Protein AF-A0A141RQS7-F1 (afdb_monomer_lite)

Structure (mmCIF, N/CA/C/O backbone):
data_AF-A0A141RQS7-F1
#
_entry.id   AF-A0A141RQS7-F1
#
loop_
_atom_site.group_PDB
_atom_site.id
_atom_site.type_symbol
_atom_site.label_atom_id
_atom_site.label_alt_id
_atom_site.label_comp_id
_atom_site.label_asym_id
_atom_site.label_entity_id
_atom_site.label_seq_id
_atom_site.pdbx_PDB_ins_code
_atom_site.Cartn_x
_atom_site.Cartn_y
_atom_site.Cartn_z
_atom_site.occupancy
_atom_site.B_iso_or_equiv
_atom_site.auth_seq_id
_atom_site.auth_comp_id
_atom_site.auth_asym_id
_atom_site.auth_atom_id
_atom_site.pdbx_PDB_model_num
ATOM 1 N N . GLN A 1 1 ? 32.631 43.880 -20.522 1.00 71.06 1 GLN A N 1
ATOM 2 C CA . GLN A 1 1 ? 32.803 42.425 -20.762 1.00 71.06 1 GLN A CA 1
ATOM 3 C C . GLN A 1 1 ? 34.006 42.100 -21.665 1.00 71.06 1 GLN A C 1
ATOM 5 O O . GLN A 1 1 ? 34.806 41.256 -21.282 1.00 71.06 1 GLN A O 1
ATOM 10 N N . ILE A 1 2 ? 34.209 42.804 -22.793 1.00 80.75 2 ILE A N 1
ATOM 11 C CA . ILE A 1 2 ? 35.353 42.595 -23.718 1.00 80.75 2 ILE A CA 1
ATOM 12 C C . ILE A 1 2 ? 36.728 42.846 -23.062 1.00 80.75 2 ILE A C 1
ATOM 14 O O . ILE A 1 2 ? 37.591 41.977 -23.129 1.00 80.75 2 ILE A O 1
ATOM 18 N N . LYS A 1 3 ? 36.921 43.958 -22.332 1.00 78.31 3 LYS A N 1
ATOM 19 C CA . LYS A 1 3 ? 38.196 44.250 -21.630 1.00 78.31 3 LYS A CA 1
ATOM 20 C C . LYS A 1 3 ? 38.632 43.150 -20.651 1.00 78.31 3 LYS A C 1
ATOM 22 O O . LYS A 1 3 ? 39.807 42.816 -20.596 1.00 78.31 3 LYS A O 1
ATOM 27 N N . ARG A 1 4 ? 37.687 42.552 -19.915 1.00 76.38 4 ARG A N 1
ATOM 28 C CA . ARG A 1 4 ? 37.959 41.469 -18.950 1.00 76.38 4 ARG A CA 1
ATOM 29 C C . ARG A 1 4 ? 38.413 40.183 -19.647 1.00 76.38 4 ARG A C 1
ATOM 31 O O . ARG A 1 4 ? 39.273 39.486 -19.131 1.00 76.38 4 ARG A O 1
ATOM 38 N N . ARG A 1 5 ? 37.877 39.896 -20.836 1.00 80.62 5 ARG A N 1
ATOM 39 C CA . ARG A 1 5 ? 38.328 38.769 -21.665 1.00 80.62 5 ARG A CA 1
ATOM 40 C C . ARG A 1 5 ? 39.730 38.999 -22.226 1.00 80.62 5 ARG A C 1
ATOM 42 O O . ARG A 1 5 ? 40.545 38.094 -22.153 1.00 80.62 5 ARG A O 1
ATOM 49 N N . ILE A 1 6 ? 40.019 40.205 -22.716 1.00 83.19 6 ILE A N 1
ATOM 50 C CA . ILE A 1 6 ? 41.351 40.558 -23.235 1.00 83.19 6 ILE A CA 1
ATOM 51 C C . ILE A 1 6 ? 42.402 40.484 -22.121 1.00 83.19 6 ILE A C 1
ATOM 53 O O . ILE A 1 6 ? 43.447 39.877 -22.321 1.00 83.19 6 ILE A O 1
ATOM 57 N N . LEU A 1 7 ? 42.099 41.024 -20.935 1.00 76.50 7 LEU A N 1
ATOM 58 C CA . LEU A 1 7 ? 42.988 40.937 -19.772 1.00 76.50 7 LEU A CA 1
ATOM 59 C C . LEU A 1 7 ? 43.231 39.486 -19.344 1.00 76.50 7 LEU A C 1
ATOM 61 O O . LEU A 1 7 ? 44.378 39.127 -19.125 1.00 76.50 7 LEU A O 1
ATOM 65 N N . ASN A 1 8 ? 42.192 38.646 -19.305 1.00 76.50 8 ASN A N 1
ATOM 66 C CA . ASN A 1 8 ? 42.335 37.229 -18.957 1.00 76.50 8 ASN A CA 1
ATOM 67 C C . ASN A 1 8 ? 43.155 36.421 -19.979 1.00 76.50 8 ASN A C 1
ATOM 69 O O . ASN A 1 8 ? 43.749 35.419 -19.601 1.00 76.50 8 ASN A O 1
ATOM 73 N N . ILE A 1 9 ? 43.163 36.815 -21.257 1.00 75.44 9 ILE A N 1
ATOM 74 C CA . ILE A 1 9 ? 43.989 36.176 -22.296 1.00 75.44 9 ILE A CA 1
ATOM 75 C C . ILE A 1 9 ? 45.436 36.667 -22.190 1.00 75.44 9 ILE A C 1
ATOM 77 O O . ILE A 1 9 ? 46.360 35.866 -22.269 1.00 75.44 9 ILE A O 1
ATOM 81 N N . ALA A 1 10 ? 45.634 37.970 -21.975 1.00 75.06 10 ALA A N 1
ATOM 82 C CA . ALA A 1 10 ? 46.961 38.566 -21.849 1.00 75.06 10 ALA A CA 1
ATOM 83 C C . ALA A 1 10 ? 47.698 38.128 -20.571 1.00 75.06 10 ALA A C 1
ATOM 85 O O . ALA A 1 10 ? 48.922 38.059 -20.576 1.00 75.06 10 ALA A O 1
ATOM 86 N N . SER A 1 11 ? 46.971 37.821 -19.490 1.00 75.12 11 SER A N 1
ATOM 87 C CA . SER A 1 11 ? 47.536 37.326 -18.227 1.00 75.12 11 SER A CA 1
ATOM 88 C C . SER A 1 11 ? 47.592 35.798 -18.125 1.00 75.12 11 SER A C 1
ATOM 90 O O . SER A 1 11 ? 47.948 35.269 -17.070 1.00 75.12 11 SER A O 1
ATOM 92 N N . TYR A 1 12 ? 47.216 35.075 -19.184 1.00 77.88 12 TYR A N 1
ATOM 93 C CA . TYR A 1 12 ? 47.242 33.619 -19.173 1.00 77.88 12 TYR A CA 1
ATOM 94 C C . TYR A 1 12 ? 48.671 33.102 -19.347 1.00 77.88 12 TYR A C 1
ATOM 96 O O . TYR A 1 12 ? 49.270 33.217 -20.415 1.00 77.88 12 TYR A O 1
ATOM 104 N N . GLU A 1 13 ? 49.196 32.466 -18.306 1.00 75.25 13 GLU A N 1
ATOM 105 C CA . GLU A 1 13 ? 50.444 31.716 -18.381 1.00 75.25 13 GLU A CA 1
ATOM 106 C C . GLU A 1 13 ? 50.164 30.230 -18.594 1.00 75.25 13 GLU A C 1
ATOM 108 O O . GLU A 1 13 ? 49.320 29.626 -17.922 1.00 75.25 13 GLU A O 1
ATOM 113 N N . ASN A 1 14 ? 50.919 29.615 -19.507 1.00 72.62 14 ASN A N 1
ATOM 114 C CA . ASN A 1 14 ? 50.844 28.177 -19.718 1.00 72.62 14 ASN A CA 1
ATOM 115 C C . ASN A 1 14 ? 51.135 27.442 -18.400 1.00 72.62 14 ASN A C 1
ATOM 117 O O . ASN A 1 14 ? 52.138 27.727 -17.738 1.00 72.62 14 ASN A O 1
ATOM 121 N N . PRO A 1 15 ? 50.302 26.462 -18.012 1.00 72.88 15 PRO A N 1
ATOM 122 C CA . PRO A 1 15 ? 50.502 25.755 -16.762 1.00 72.88 15 PRO A CA 1
ATOM 123 C C . PRO A 1 15 ? 51.846 25.030 -16.792 1.00 72.88 15 PRO A C 1
ATOM 125 O O . PRO A 1 15 ? 52.125 24.245 -17.703 1.00 72.88 15 PRO A O 1
ATOM 128 N N . THR A 1 16 ? 52.656 25.286 -15.766 1.00 80.88 16 THR A N 1
ATOM 129 C CA . THR A 1 16 ? 53.948 24.638 -15.533 1.00 80.88 16 THR A CA 1
ATOM 130 C C . THR A 1 16 ? 53.782 23.118 -15.488 1.00 80.88 16 THR A C 1
ATOM 132 O O . THR A 1 16 ? 52.745 22.618 -15.050 1.00 80.88 16 THR A O 1
ATOM 135 N N . TYR A 1 17 ? 54.823 22.377 -15.870 1.00 82.44 17 TYR A N 1
ATOM 136 C CA . TYR A 1 17 ? 54.845 20.909 -15.866 1.00 82.44 17 TYR A CA 1
ATOM 137 C C . TYR A 1 17 ? 54.262 20.294 -14.576 1.00 82.44 17 TYR A C 1
ATOM 139 O O . TYR A 1 17 ? 53.362 19.459 -14.628 1.00 82.44 17 TYR A O 1
ATOM 147 N N . TRP A 1 18 ? 54.653 20.816 -13.409 1.00 79.19 18 TRP A N 1
ATOM 148 C CA . TRP A 1 18 ? 54.129 20.390 -12.107 1.00 79.19 18 TRP A CA 1
ATOM 149 C C . TRP A 1 18 ? 52.637 20.670 -11.891 1.00 79.19 18 TRP A C 1
ATOM 151 O O . TRP A 1 18 ? 51.957 19.874 -11.247 1.00 79.19 18 TRP A O 1
ATOM 161 N N . LYS A 1 19 ? 52.100 21.773 -12.427 1.00 82.62 19 LYS A N 1
ATOM 162 C CA . LYS A 1 19 ? 50.658 22.071 -12.366 1.00 82.62 19 LYS A CA 1
ATOM 163 C C . LYS A 1 19 ? 49.863 21.108 -13.254 1.00 82.62 19 LYS A C 1
ATOM 165 O O . LYS A 1 19 ? 48.795 20.668 -12.843 1.00 82.62 19 LYS A O 1
ATOM 170 N N . ARG A 1 20 ? 50.405 20.719 -14.417 1.00 80.88 20 ARG A N 1
ATOM 171 C CA . ARG A 1 20 ? 49.806 19.690 -15.290 1.00 80.88 20 ARG A CA 1
ATOM 172 C C . ARG A 1 20 ? 49.803 18.317 -14.620 1.00 80.88 20 ARG A C 1
ATOM 174 O O . ARG A 1 20 ? 48.772 17.659 -14.625 1.00 80.88 20 ARG A O 1
ATOM 181 N N . ILE A 1 21 ? 50.908 17.929 -13.976 1.00 88.00 21 ILE A N 1
ATOM 182 C CA . ILE A 1 21 ? 50.983 16.681 -13.199 1.00 88.00 21 ILE A CA 1
ATOM 183 C C . ILE A 1 21 ? 49.972 16.684 -12.050 1.00 88.00 21 ILE A C 1
ATOM 185 O O . ILE A 1 21 ? 49.225 15.724 -11.908 1.00 88.00 21 ILE A O 1
ATOM 189 N N . LYS A 1 22 ? 49.889 17.762 -11.259 1.00 86.94 22 LYS A N 1
ATOM 190 C CA . LYS A 1 22 ? 48.889 17.874 -10.181 1.00 86.94 22 LYS A CA 1
ATOM 191 C C . LYS A 1 22 ? 47.456 17.773 -10.712 1.00 86.94 22 LYS A C 1
ATOM 193 O O . LYS A 1 22 ? 46.635 17.110 -10.089 1.00 86.94 22 LYS A O 1
ATOM 198 N N . GLY A 1 23 ? 47.173 18.384 -11.865 1.00 86.12 23 GLY A N 1
ATOM 199 C CA . GLY A 1 23 ? 45.882 18.266 -12.545 1.00 86.12 23 GLY A CA 1
ATOM 200 C C . GLY A 1 23 ? 45.575 16.837 -13.002 1.00 86.12 23 GLY A C 1
ATOM 201 O O . GLY A 1 23 ? 44.471 16.355 -12.774 1.00 86.12 23 GLY A O 1
ATOM 202 N N . LEU A 1 24 ? 46.558 16.134 -13.574 1.00 89.12 24 LEU A N 1
ATOM 203 C CA . LEU A 1 24 ? 46.422 14.725 -13.959 1.00 89.12 24 LEU A CA 1
ATOM 204 C C . LEU A 1 24 ? 46.189 13.828 -12.739 1.00 89.12 24 LEU A C 1
ATOM 206 O O . LEU A 1 24 ? 45.287 13.001 -12.766 1.00 89.12 24 LEU A O 1
ATOM 210 N N . ILE A 1 25 ? 46.940 14.021 -11.652 1.00 91.94 25 ILE A N 1
ATOM 211 C CA . ILE A 1 25 ? 46.749 13.273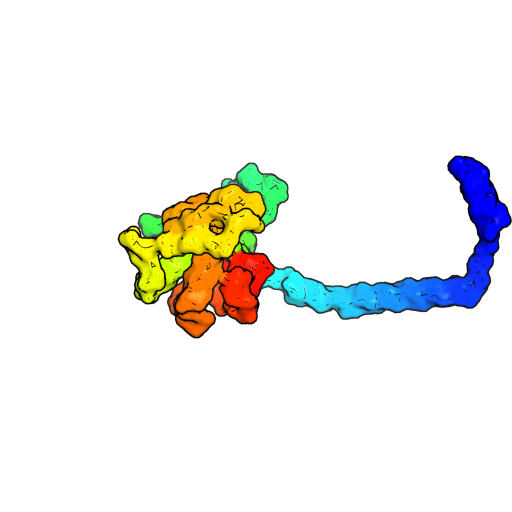 -10.399 1.00 91.94 25 ILE A CA 1
ATOM 212 C C . ILE A 1 25 ? 45.344 13.515 -9.837 1.00 91.94 25 ILE A C 1
ATOM 214 O O . ILE A 1 25 ? 44.669 12.560 -9.467 1.00 91.94 25 ILE A O 1
ATOM 218 N N . ALA A 1 26 ? 44.880 14.768 -9.810 1.00 89.44 26 ALA A N 1
ATOM 219 C CA . ALA A 1 26 ? 43.528 15.095 -9.365 1.00 89.44 26 ALA A CA 1
ATOM 220 C C . ALA A 1 26 ? 42.458 14.419 -10.241 1.00 89.44 26 ALA A C 1
ATOM 222 O O . ALA A 1 26 ? 41.512 13.851 -9.706 1.00 89.44 26 ALA A O 1
ATOM 223 N N . PHE A 1 27 ? 42.645 14.409 -11.564 1.00 90.44 27 PHE A N 1
ATOM 224 C CA . PHE A 1 27 ? 41.743 13.738 -12.501 1.00 90.44 27 PHE A CA 1
ATOM 225 C C . PHE A 1 27 ? 41.706 12.217 -12.293 1.00 90.44 27 PHE A C 1
ATOM 227 O O . PHE A 1 27 ? 40.628 11.625 -12.239 1.00 90.44 27 PHE A O 1
ATOM 234 N N . PHE A 1 28 ? 42.868 11.580 -12.115 1.00 92.31 28 PHE A N 1
ATOM 235 C CA . PHE A 1 28 ? 42.939 10.150 -11.814 1.00 92.31 28 PHE A CA 1
ATOM 236 C C . PHE A 1 28 ? 42.324 9.823 -10.451 1.00 92.31 28 PHE A C 1
ATOM 238 O O . PHE A 1 28 ? 41.610 8.835 -10.351 1.00 92.31 28 PHE A O 1
ATOM 245 N N . MET A 1 29 ? 42.509 10.663 -9.428 1.00 90.62 29 MET A N 1
ATOM 246 C CA . MET A 1 29 ? 41.852 10.490 -8.126 1.00 90.62 29 MET A CA 1
ATOM 247 C C . MET A 1 29 ? 40.326 10.546 -8.243 1.00 90.62 29 MET A C 1
ATOM 249 O O . MET A 1 29 ? 39.642 9.682 -7.701 1.00 90.62 29 MET A O 1
ATOM 253 N N . THR A 1 30 ? 39.781 11.514 -8.985 1.00 85.94 30 THR A N 1
ATOM 254 C CA . THR A 1 30 ? 38.330 11.590 -9.217 1.00 85.94 30 THR A CA 1
ATOM 255 C C . THR A 1 30 ? 37.818 10.421 -10.052 1.00 85.94 30 THR A C 1
ATOM 257 O O . THR A 1 30 ? 36.754 9.888 -9.756 1.00 85.94 30 THR A O 1
ATOM 260 N N . ALA A 1 31 ? 38.576 9.973 -11.056 1.00 87.50 31 ALA A N 1
ATOM 261 C CA . ALA A 1 31 ? 38.208 8.811 -11.859 1.00 87.50 31 ALA A CA 1
ATOM 262 C C . ALA A 1 31 ? 38.217 7.525 -11.018 1.00 87.50 31 ALA A C 1
ATOM 264 O O . ALA A 1 31 ? 37.260 6.763 -11.075 1.00 87.50 31 ALA A O 1
ATOM 265 N N . ILE A 1 32 ? 39.242 7.308 -10.188 1.00 88.25 32 ILE A N 1
ATOM 266 C CA . ILE A 1 32 ? 39.326 6.161 -9.270 1.00 88.25 32 ILE A CA 1
ATOM 267 C C . ILE A 1 32 ? 38.165 6.177 -8.274 1.00 88.25 32 ILE A C 1
ATOM 269 O O . ILE A 1 32 ? 37.592 5.126 -8.012 1.00 88.25 32 ILE A O 1
ATOM 273 N N . LEU A 1 33 ? 37.775 7.348 -7.762 1.00 84.56 33 LEU A N 1
ATOM 274 C CA . LEU A 1 33 ? 36.602 7.479 -6.896 1.00 84.56 33 LEU A CA 1
ATOM 275 C C . LEU A 1 33 ? 35.316 7.047 -7.628 1.00 84.56 33 LEU A C 1
ATOM 277 O O . LEU A 1 33 ? 34.550 6.245 -7.106 1.00 84.56 33 LEU A O 1
ATOM 281 N N . LEU A 1 34 ? 35.103 7.523 -8.859 1.00 78.62 34 LEU A N 1
ATOM 282 C CA . LEU A 1 34 ? 33.914 7.191 -9.654 1.00 78.62 34 LEU A CA 1
ATOM 283 C C . LEU A 1 34 ? 33.878 5.709 -10.068 1.00 78.62 34 LEU A C 1
ATOM 285 O O . LEU A 1 34 ? 32.845 5.057 -9.925 1.00 78.62 34 LEU A O 1
ATOM 289 N N . PHE A 1 35 ? 35.001 5.151 -10.528 1.00 74.88 35 PHE A N 1
ATOM 290 C CA . PHE A 1 35 ? 35.100 3.739 -10.912 1.00 74.88 35 PHE A CA 1
ATOM 291 C C . PHE A 1 35 ? 35.087 2.796 -9.703 1.00 74.88 35 PHE A C 1
ATOM 293 O O . PHE A 1 35 ? 34.520 1.711 -9.791 1.00 74.88 35 PHE A O 1
ATOM 300 N N . GLY A 1 36 ? 35.652 3.210 -8.567 1.00 74.31 36 GLY A N 1
ATOM 301 C CA . GLY A 1 36 ? 35.623 2.456 -7.314 1.00 74.31 36 GLY A CA 1
ATOM 302 C C . GLY A 1 36 ? 34.234 2.406 -6.673 1.00 74.31 36 GLY A C 1
ATOM 303 O O . GLY A 1 36 ? 33.881 1.399 -6.068 1.00 74.31 36 GLY A O 1
ATOM 304 N N . CYS A 1 37 ? 33.418 3.451 -6.848 1.00 63.78 37 CYS A N 1
ATOM 305 C CA . CYS A 1 37 ? 32.035 3.485 -6.361 1.00 63.78 37 CYS A CA 1
ATOM 306 C C . CYS A 1 37 ? 31.021 2.832 -7.319 1.00 63.78 37 CYS A C 1
ATOM 308 O O . CYS A 1 37 ? 29.921 2.487 -6.888 1.00 63.78 37 CYS A O 1
ATOM 310 N N . SER A 1 38 ? 31.365 2.621 -8.594 1.00 62.97 38 SER A N 1
ATOM 311 C CA . SER A 1 38 ? 30.442 2.059 -9.596 1.00 62.97 38 SER A CA 1
ATOM 312 C C . SER A 1 38 ? 29.815 0.700 -9.223 1.00 62.97 38 SER A C 1
ATOM 314 O O . SER A 1 38 ? 28.612 0.552 -9.444 1.00 62.97 38 SER A O 1
ATOM 316 N N . PRO A 1 39 ? 30.544 -0.284 -8.649 1.00 62.03 39 PRO A N 1
ATOM 317 C CA . PRO A 1 39 ? 29.961 -1.583 -8.286 1.00 62.03 39 PRO A CA 1
ATOM 318 C C . PRO A 1 39 ? 28.984 -1.486 -7.107 1.00 62.03 39 PRO A C 1
ATOM 320 O O . PRO A 1 39 ? 28.057 -2.287 -6.974 1.00 62.03 39 PRO A O 1
ATOM 323 N N . MET A 1 40 ? 29.190 -0.491 -6.238 1.00 60.25 40 MET A N 1
ATOM 324 C CA . MET A 1 40 ? 28.318 -0.240 -5.099 1.00 60.25 40 MET A CA 1
ATOM 325 C C . MET A 1 40 ? 26.968 0.291 -5.597 1.00 60.25 40 MET A C 1
ATOM 327 O O . MET A 1 40 ? 25.936 -0.262 -5.231 1.00 60.25 40 MET A O 1
ATOM 331 N N . LEU A 1 41 ? 26.956 1.269 -6.515 1.00 53.50 41 LEU A N 1
ATOM 332 C CA . LEU A 1 41 ? 25.707 1.812 -7.066 1.00 53.50 41 LEU A CA 1
ATOM 333 C C . LEU A 1 41 ? 24.847 0.762 -7.787 1.00 53.50 41 LEU A C 1
ATOM 335 O O . LEU A 1 41 ? 23.634 0.763 -7.598 1.00 53.50 41 LEU A O 1
ATOM 339 N N . SER A 1 42 ? 25.437 -0.143 -8.576 1.00 55.41 42 SER A N 1
ATOM 340 C CA . SER A 1 42 ? 24.656 -1.160 -9.301 1.00 55.41 42 SER A CA 1
ATOM 341 C C . SER A 1 42 ? 23.995 -2.183 -8.377 1.00 55.41 42 SER A C 1
ATOM 343 O O . SER A 1 42 ? 22.919 -2.677 -8.687 1.00 55.41 42 SER A O 1
ATOM 345 N N . THR A 1 43 ? 24.618 -2.485 -7.235 1.00 51.06 43 THR A N 1
ATOM 346 C CA . THR A 1 43 ? 24.077 -3.436 -6.250 1.00 51.06 43 THR A CA 1
ATOM 347 C C . THR A 1 43 ? 22.916 -2.824 -5.460 1.00 51.06 43 THR A C 1
ATOM 349 O O . THR A 1 43 ? 21.950 -3.513 -5.166 1.00 51.06 43 THR A O 1
ATOM 352 N N . TYR A 1 44 ? 22.957 -1.518 -5.165 1.00 53.62 44 TYR A N 1
ATOM 353 C CA . TYR A 1 44 ? 21.811 -0.812 -4.568 1.00 53.62 44 TYR A CA 1
ATOM 354 C C . TYR A 1 44 ? 20.680 -0.542 -5.569 1.00 53.62 44 TYR A C 1
ATOM 356 O O . TYR A 1 44 ? 19.533 -0.376 -5.162 1.00 53.62 44 TYR A O 1
ATOM 364 N N . ALA A 1 45 ? 20.997 -0.497 -6.864 1.00 55.28 45 ALA A N 1
ATOM 365 C CA . ALA A 1 45 ? 20.035 -0.285 -7.939 1.00 55.28 45 ALA A CA 1
ATOM 366 C C . ALA A 1 45 ? 19.425 -1.585 -8.492 1.00 55.28 45 ALA A C 1
ATOM 368 O O . ALA A 1 45 ? 18.661 -1.516 -9.452 1.00 55.28 45 ALA A O 1
ATOM 369 N N . SER A 1 46 ? 19.753 -2.761 -7.941 1.00 63.88 46 SER A N 1
ATOM 370 C CA . SER A 1 46 ? 19.125 -4.002 -8.395 1.00 63.88 46 SER A CA 1
ATOM 371 C C . SER A 1 46 ? 17.641 -3.990 -8.030 1.00 63.88 46 SER A C 1
ATOM 373 O O . SER A 1 46 ? 17.287 -3.920 -6.850 1.00 63.88 46 SER A O 1
ATOM 375 N N . GLU A 1 47 ? 16.787 -4.051 -9.048 1.00 72.06 47 GLU A N 1
ATOM 376 C CA . GLU A 1 47 ? 15.344 -4.207 -8.896 1.00 72.06 47 GLU A CA 1
ATOM 377 C C . GLU A 1 47 ? 15.066 -5.500 -8.112 1.00 72.06 47 GLU A C 1
ATOM 379 O O . GLU A 1 47 ? 15.573 -6.573 -8.444 1.00 72.06 47 GLU A O 1
ATOM 384 N N . GLU A 1 48 ? 14.317 -5.392 -7.014 1.00 85.88 48 GLU A N 1
ATOM 385 C CA . GLU A 1 48 ? 13.957 -6.558 -6.214 1.00 85.88 48 GLU A CA 1
ATOM 386 C C . GLU A 1 48 ? 12.762 -7.242 -6.885 1.00 85.88 48 GLU A C 1
ATOM 388 O O . GLU A 1 48 ? 11.631 -6.782 -6.755 1.00 85.88 48 GLU A O 1
ATOM 393 N N . CYS A 1 49 ? 13.004 -8.307 -7.647 1.00 90.69 49 CYS A N 1
ATOM 394 C CA . CYS A 1 49 ? 11.946 -8.999 -8.381 1.00 90.69 49 CYS A CA 1
ATOM 395 C C . CYS A 1 49 ? 11.304 -10.112 -7.545 1.00 90.69 49 CYS A C 1
ATOM 397 O O . CYS A 1 49 ? 11.984 -10.961 -6.963 1.00 90.69 49 CYS A O 1
ATOM 399 N N . TYR A 1 50 ? 9.977 -10.147 -7.541 1.00 94.25 50 TYR A N 1
ATOM 400 C CA . TYR A 1 50 ? 9.193 -11.228 -6.971 1.00 94.25 50 TYR A CA 1
ATOM 401 C C . TYR A 1 50 ? 9.264 -12.475 -7.863 1.00 94.25 50 TYR A C 1
ATOM 403 O O . TYR A 1 50 ? 8.977 -12.430 -9.060 1.00 94.25 50 TYR A O 1
ATOM 411 N N . THR A 1 51 ? 9.635 -13.616 -7.277 1.00 91.88 51 THR A N 1
ATOM 412 C CA . THR A 1 51 ? 9.646 -14.904 -7.986 1.00 91.88 51 THR A CA 1
ATOM 413 C C . THR A 1 51 ? 8.247 -15.508 -7.961 1.00 91.88 51 THR A C 1
ATOM 415 O O . THR A 1 51 ? 7.893 -16.259 -7.053 1.00 91.88 51 THR A O 1
ATOM 418 N N . TRP A 1 52 ? 7.436 -15.153 -8.954 1.00 92.25 52 TRP A N 1
ATOM 419 C CA . TRP A 1 52 ? 6.057 -15.618 -9.052 1.00 92.25 52 TRP A CA 1
ATOM 420 C C . TRP A 1 52 ? 5.961 -16.990 -9.733 1.00 92.25 52 TRP A C 1
ATOM 422 O O . TRP A 1 52 ? 6.316 -17.136 -10.903 1.00 92.25 52 TRP A O 1
ATOM 432 N N . ASP A 1 53 ? 5.447 -18.000 -9.024 1.00 92.25 53 ASP A N 1
ATOM 433 C CA . ASP A 1 53 ? 5.137 -19.302 -9.627 1.00 92.25 53 ASP A CA 1
ATOM 434 C C . ASP A 1 53 ? 3.860 -19.208 -10.472 1.00 92.25 53 ASP A C 1
ATOM 436 O O . ASP A 1 53 ? 2.747 -19.090 -9.950 1.00 92.25 53 ASP A O 1
ATOM 440 N N . THR A 1 54 ? 4.021 -19.267 -11.789 1.00 91.50 54 THR A N 1
ATOM 441 C CA . THR A 1 54 ? 2.935 -19.168 -12.772 1.00 91.50 54 THR A CA 1
ATOM 442 C C . THR A 1 54 ? 2.445 -20.523 -13.278 1.00 91.50 54 THR A C 1
ATOM 444 O O . THR A 1 54 ? 1.483 -20.563 -14.042 1.00 91.50 54 THR A O 1
ATOM 447 N N . SER A 1 55 ? 3.048 -21.636 -12.842 1.00 92.19 55 SER A N 1
ATOM 448 C CA . SER A 1 55 ? 2.833 -22.972 -13.422 1.00 92.19 55 SER A CA 1
ATOM 449 C C . SER A 1 55 ? 1.375 -23.446 -13.399 1.00 92.19 55 SER A C 1
ATOM 451 O O . SER A 1 55 ? 0.928 -24.126 -14.321 1.00 92.19 55 SER A O 1
ATOM 453 N N . SER A 1 56 ? 0.623 -23.063 -12.368 1.00 91.00 56 SER A N 1
ATOM 454 C CA . SER A 1 56 ? -0.787 -23.416 -12.174 1.00 91.00 56 SER A CA 1
ATOM 455 C C . SER A 1 56 ? -1.768 -22.296 -12.530 1.00 91.00 56 SER A C 1
ATOM 457 O O . SER A 1 56 ? -2.976 -22.488 -12.401 1.00 91.00 56 SER A O 1
ATOM 459 N N . LYS A 1 57 ? -1.284 -21.122 -12.959 1.00 94.19 57 LYS A N 1
ATOM 460 C CA . LYS A 1 57 ? -2.105 -19.912 -13.094 1.00 94.19 57 LYS A CA 1
ATOM 461 C C . LYS A 1 57 ? -2.563 -19.689 -14.525 1.00 94.19 57 LYS A C 1
ATOM 463 O O . LYS A 1 57 ? -1.785 -19.772 -15.473 1.00 94.19 57 LYS A O 1
ATOM 468 N N . LYS A 1 58 ? -3.830 -19.312 -14.679 1.00 96.88 58 LYS A N 1
ATOM 469 C CA . LYS A 1 58 ? -4.362 -18.863 -15.963 1.00 96.88 58 LYS A CA 1
ATOM 470 C C . LYS A 1 58 ? -4.027 -17.387 -16.158 1.00 96.88 58 LYS A C 1
ATOM 472 O O . LYS A 1 58 ? -4.561 -16.528 -15.458 1.00 96.88 58 LYS A O 1
ATOM 477 N N . ILE A 1 59 ? -3.126 -17.108 -17.094 1.00 97.62 59 ILE A N 1
ATOM 478 C CA . ILE A 1 59 ? -2.629 -15.759 -17.372 1.00 97.62 59 ILE A CA 1
ATOM 479 C C . ILE A 1 59 ? -2.961 -15.391 -18.815 1.00 97.62 59 ILE A C 1
ATOM 481 O O . ILE A 1 59 ? -2.622 -16.106 -19.756 1.00 97.62 59 ILE A O 1
ATOM 485 N N . THR A 1 60 ? -3.621 -14.253 -18.980 1.00 98.12 60 THR A N 1
ATOM 486 C CA . THR A 1 60 ? -3.890 -13.595 -20.254 1.00 98.12 60 THR A CA 1
ATOM 487 C C . THR A 1 60 ? -3.040 -12.335 -20.321 1.00 98.12 60 THR A C 1
ATOM 489 O O . THR A 1 60 ? -3.203 -11.428 -19.506 1.00 98.12 60 THR A O 1
ATOM 492 N N . LEU A 1 61 ? -2.128 -12.263 -21.288 1.00 97.94 61 LEU A N 1
ATOM 493 C CA . LEU A 1 61 ? -1.390 -11.030 -21.546 1.00 97.94 61 LEU A CA 1
ATOM 494 C C . LEU A 1 61 ? -2.288 -10.074 -22.331 1.00 97.94 61 LEU A C 1
ATOM 496 O O . LEU A 1 61 ? -2.823 -10.445 -23.377 1.00 97.94 61 LEU A O 1
ATOM 500 N N . VAL A 1 62 ? -2.474 -8.866 -21.808 1.00 97.69 62 VAL A N 1
ATOM 501 C CA . VAL A 1 62 ? -3.274 -7.815 -22.443 1.00 97.69 62 VAL A CA 1
ATOM 502 C C . VAL A 1 62 ? -2.353 -6.718 -22.949 1.00 97.69 62 VAL A C 1
ATOM 504 O O . VAL A 1 62 ? -1.406 -6.340 -22.265 1.00 97.69 62 VAL A O 1
ATOM 507 N N . ASP A 1 63 ? -2.620 -6.205 -24.147 1.00 96.50 63 ASP A N 1
ATOM 508 C CA . ASP A 1 63 ? -1.900 -5.046 -24.669 1.00 96.50 63 ASP A CA 1
ATOM 509 C C . ASP A 1 63 ? -2.612 -3.766 -24.232 1.00 96.50 63 ASP A C 1
ATOM 511 O O . ASP A 1 63 ? -3.734 -3.481 -24.655 1.00 96.50 63 ASP A O 1
ATOM 515 N N . LEU A 1 64 ? -1.953 -3.018 -23.352 1.00 97.00 64 LEU A N 1
ATOM 516 C CA . LEU A 1 64 ? -2.388 -1.714 -22.861 1.00 97.00 64 LEU A CA 1
ATOM 517 C C . LEU A 1 64 ? -1.324 -0.644 -23.125 1.00 97.00 64 LEU A C 1
ATOM 519 O O . LEU A 1 64 ?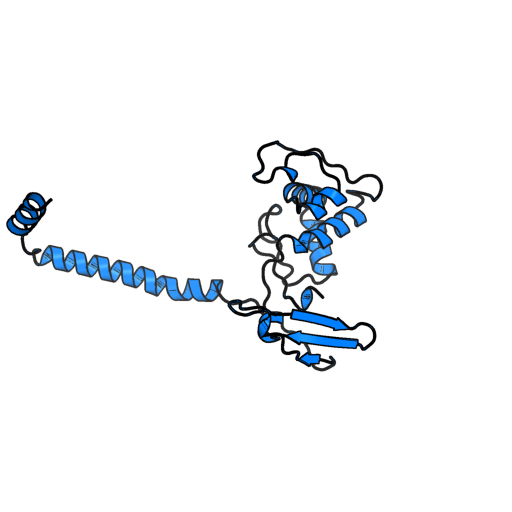 -1.379 0.429 -22.529 1.00 97.00 64 LEU A O 1
ATOM 523 N N . SER A 1 65 ? -0.372 -0.909 -24.024 1.00 95.81 65 SER A N 1
ATOM 524 C CA . SER A 1 65 ? 0.791 -0.046 -24.267 1.00 95.81 65 SER A CA 1
ATOM 525 C C . SER A 1 65 ? 0.430 1.404 -24.578 1.00 95.81 65 SER A C 1
ATOM 527 O O . SER A 1 65 ? 1.090 2.320 -24.091 1.00 95.81 65 SER A O 1
ATOM 529 N N . SER A 1 66 ? -0.682 1.638 -25.278 1.00 96.00 66 SER A N 1
ATOM 530 C CA . SER A 1 66 ? -1.186 2.984 -25.575 1.00 96.00 66 SER A CA 1
ATOM 531 C C . SER A 1 66 ? -1.523 3.825 -24.336 1.00 96.00 66 SER A C 1
ATOM 533 O O . SER A 1 66 ? -1.531 5.048 -24.425 1.00 96.00 66 SER A O 1
ATOM 535 N N . TYR A 1 67 ? -1.829 3.199 -23.194 1.00 96.50 67 TYR A N 1
ATOM 536 C CA . TYR A 1 67 ? -2.122 3.894 -21.933 1.00 96.50 67 TYR A CA 1
ATOM 537 C C . TYR A 1 67 ? -0.864 4.209 -21.112 1.00 96.50 67 TYR A C 1
ATOM 539 O O . TYR A 1 67 ? -0.937 4.995 -20.171 1.00 96.50 67 TYR A O 1
ATOM 547 N N . PHE A 1 68 ? 0.273 3.610 -21.469 1.00 95.38 68 PHE A N 1
ATOM 548 C CA . PHE A 1 68 ? 1.551 3.741 -20.768 1.00 95.38 68 PHE A CA 1
ATOM 549 C C . PHE A 1 68 ? 2.592 4.511 -21.595 1.00 95.38 68 PHE A C 1
ATOM 551 O O . PHE A 1 68 ? 3.779 4.451 -21.290 1.00 95.38 68 PHE A O 1
ATOM 558 N N . ASP A 1 69 ? 2.184 5.245 -22.635 1.00 90.19 69 ASP A N 1
ATOM 559 C CA . ASP A 1 69 ? 3.124 5.990 -23.478 1.00 90.19 69 ASP A CA 1
ATOM 560 C C . ASP A 1 69 ? 3.957 6.985 -22.647 1.00 90.19 69 ASP A C 1
ATOM 562 O O . ASP A 1 69 ? 3.424 7.796 -21.888 1.00 90.19 69 ASP A O 1
ATOM 566 N N . GLY A 1 70 ? 5.284 6.884 -22.751 1.00 91.75 70 GLY A N 1
ATOM 567 C CA . GLY A 1 70 ? 6.237 7.650 -21.938 1.00 91.75 70 GLY A CA 1
ATOM 568 C C . GLY A 1 70 ? 6.490 7.125 -20.514 1.00 91.75 70 GLY A C 1
ATOM 569 O O . GLY A 1 70 ? 7.322 7.702 -19.811 1.00 91.75 70 GLY A O 1
ATOM 570 N N . TYR A 1 71 ? 5.848 6.031 -20.092 1.00 92.12 71 TYR A N 1
ATOM 571 C CA . TYR A 1 71 ? 6.001 5.433 -18.763 1.00 92.12 71 TYR A CA 1
ATOM 572 C C . TYR A 1 71 ? 6.425 3.959 -18.838 1.00 92.12 71 TYR A C 1
ATOM 574 O O . TYR A 1 71 ? 5.913 3.179 -19.634 1.00 92.12 71 TYR A O 1
ATOM 582 N N . LYS A 1 72 ? 7.338 3.547 -17.951 1.00 93.19 72 LYS A N 1
ATOM 583 C CA . LYS A 1 72 ? 7.658 2.130 -17.717 1.00 93.19 72 LYS A CA 1
ATOM 584 C C . LYS A 1 72 ? 6.771 1.632 -16.574 1.00 93.19 72 LYS A C 1
ATOM 586 O O . LYS A 1 72 ? 6.982 2.028 -15.430 1.00 93.19 72 LYS A O 1
ATOM 591 N N . GLY A 1 73 ? 5.770 0.810 -16.865 1.00 94.38 73 GLY A N 1
ATOM 592 C CA . GLY A 1 73 ? 4.782 0.383 -15.874 1.00 94.38 73 GLY A CA 1
ATOM 593 C C . GLY A 1 73 ? 4.026 -0.867 -16.299 1.00 94.38 73 GLY A C 1
ATOM 594 O O . GLY A 1 73 ? 4.164 -1.325 -17.427 1.00 94.38 73 GLY A O 1
ATOM 595 N N . SER A 1 74 ? 3.233 -1.404 -15.379 1.00 97.56 74 SER A N 1
ATOM 596 C CA . SER A 1 74 ? 2.425 -2.603 -15.583 1.00 97.56 74 SER A CA 1
ATOM 597 C C . SER A 1 74 ? 0.984 -2.380 -15.146 1.00 97.56 74 SER A C 1
ATOM 599 O O . SER A 1 74 ? 0.652 -1.412 -14.458 1.00 97.56 74 SER A O 1
ATOM 601 N N . PHE A 1 75 ? 0.120 -3.303 -15.552 1.00 98.38 75 PHE A N 1
ATOM 602 C CA . PHE A 1 75 ? -1.249 -3.397 -15.065 1.00 98.38 75 PHE A CA 1
ATOM 603 C C . PHE A 1 75 ? -1.556 -4.851 -14.726 1.00 98.38 75 PHE A C 1
ATOM 605 O O . PHE A 1 75 ? -1.219 -5.750 -15.497 1.00 98.38 75 PHE A O 1
ATOM 612 N N . VAL A 1 76 ? -2.210 -5.072 -13.587 1.00 98.56 76 VAL A N 1
ATOM 613 C CA . VAL A 1 76 ? -2.594 -6.396 -13.095 1.00 98.56 76 VAL A CA 1
ATOM 614 C C . VAL A 1 76 ? -4.069 -6.366 -12.728 1.00 98.56 76 VAL A C 1
ATOM 616 O O . VAL A 1 76 ? -4.517 -5.506 -11.974 1.00 98.56 76 VAL A O 1
ATOM 619 N N . LEU A 1 77 ? -4.825 -7.320 -13.261 1.00 98.44 77 LEU A N 1
ATOM 620 C CA . LEU A 1 77 ? -6.227 -7.534 -12.928 1.00 98.44 77 LEU A CA 1
ATOM 621 C C . LEU A 1 77 ? -6.474 -9.020 -12.709 1.00 98.44 77 LEU A C 1
ATOM 623 O O . LEU A 1 77 ? -6.269 -9.822 -13.621 1.00 98.44 77 LEU A O 1
ATOM 627 N N . TYR A 1 78 ? -7.005 -9.375 -11.547 1.00 98.38 78 TYR A N 1
ATOM 628 C CA . TYR A 1 78 ? -7.461 -10.730 -11.271 1.00 98.38 78 TYR A CA 1
ATOM 629 C C . TYR A 1 78 ? -8.989 -10.828 -11.402 1.00 98.38 78 TYR A C 1
ATOM 631 O O . TYR A 1 78 ? -9.742 -10.164 -10.691 1.00 98.38 78 TYR A O 1
ATOM 639 N N . ASP A 1 79 ? -9.457 -11.641 -12.352 1.00 97.94 79 ASP A N 1
ATOM 640 C CA . ASP A 1 79 ? -10.875 -11.965 -12.539 1.00 97.94 79 ASP A CA 1
ATOM 641 C C . ASP A 1 79 ? -11.243 -13.153 -11.639 1.00 97.94 79 ASP A C 1
ATOM 643 O O . ASP A 1 79 ? -10.992 -14.310 -11.989 1.00 97.94 79 ASP A O 1
ATOM 647 N N . LEU A 1 80 ? -11.866 -12.851 -10.495 1.00 97.38 80 LEU A N 1
ATOM 648 C CA . LEU A 1 80 ? -12.292 -13.837 -9.493 1.00 97.38 80 LEU A CA 1
ATOM 649 C C . LEU A 1 80 ? -13.259 -14.896 -10.044 1.00 97.38 80 LEU A C 1
ATOM 651 O O . LEU A 1 80 ? -13.265 -16.025 -9.567 1.00 97.38 80 LEU A O 1
ATOM 655 N N . GLN A 1 81 ? -14.093 -14.559 -11.034 1.00 97.50 81 GLN A N 1
ATOM 656 C CA . GLN A 1 81 ? -15.094 -15.497 -11.559 1.00 97.50 81 GLN A CA 1
ATOM 657 C C . GLN A 1 81 ? -14.470 -16.518 -12.508 1.00 97.50 81 GLN A C 1
ATOM 659 O O . GLN A 1 81 ? -14.934 -17.653 -12.600 1.00 97.50 81 GLN A O 1
ATOM 664 N N . LYS A 1 82 ? -13.440 -16.100 -13.248 1.00 97.25 82 LYS A N 1
ATOM 665 C CA . LYS A 1 82 ? -12.764 -16.937 -14.246 1.00 97.25 82 LYS A CA 1
ATOM 666 C C . LYS A 1 82 ? -11.456 -17.540 -13.754 1.00 97.25 82 LYS A C 1
ATOM 668 O O . LYS A 1 82 ? -10.834 -18.253 -14.545 1.00 97.25 82 LYS A O 1
ATOM 673 N N . ASP A 1 83 ? -11.049 -17.206 -12.529 1.00 97.06 83 ASP A N 1
ATOM 674 C CA . ASP A 1 83 ? -9.733 -17.507 -11.968 1.00 97.06 83 ASP A CA 1
ATOM 675 C C . ASP A 1 83 ? -8.619 -17.164 -12.974 1.00 97.06 83 ASP A C 1
ATOM 677 O O . ASP A 1 83 ? -7.858 -18.017 -13.428 1.00 97.06 83 ASP A O 1
ATOM 681 N N . ASN A 1 84 ? -8.622 -15.914 -13.452 1.00 98.00 84 ASN A N 1
ATOM 682 C CA . ASN A 1 84 ? -7.774 -15.485 -14.565 1.00 98.00 84 ASN A CA 1
ATOM 683 C C . ASN A 1 84 ? -7.081 -14.154 -14.287 1.00 98.00 84 ASN A C 1
ATOM 685 O O . ASN A 1 84 ? -7.731 -13.133 -14.071 1.00 98.00 84 ASN A O 1
ATOM 689 N N . TRP A 1 85 ? -5.763 -14.155 -14.424 1.00 98.31 85 TRP A N 1
ATOM 690 C CA . TRP A 1 85 ? -4.926 -12.966 -14.371 1.00 98.31 85 TRP A CA 1
ATOM 691 C C . TRP A 1 85 ? -4.871 -12.319 -15.751 1.00 98.31 85 TRP A C 1
ATOM 693 O O . TRP A 1 85 ? -4.550 -12.979 -16.734 1.00 98.31 85 TRP A O 1
ATOM 703 N N . ASN A 1 86 ? -5.172 -11.030 -15.839 1.00 98.44 86 ASN A N 1
ATOM 704 C CA . ASN A 1 86 ? -4.986 -10.216 -17.032 1.00 98.44 86 ASN A CA 1
ATOM 705 C C . ASN A 1 86 ? -3.852 -9.236 -16.740 1.00 98.44 86 ASN A C 1
ATOM 707 O O . ASN A 1 86 ? -3.986 -8.408 -15.838 1.00 98.44 86 ASN A O 1
ATOM 711 N N . ILE A 1 87 ? -2.733 -9.365 -17.452 1.00 98.44 87 ILE A N 1
ATOM 712 C CA . ILE A 1 87 ? -1.503 -8.637 -17.123 1.00 98.44 87 ILE A CA 1
ATOM 713 C C . ILE A 1 87 ? -0.966 -7.918 -18.354 1.00 98.44 87 ILE A C 1
ATOM 715 O O . ILE A 1 87 ? -0.796 -8.527 -19.410 1.00 98.44 87 ILE A O 1
ATOM 719 N N . TYR A 1 88 ? -0.674 -6.632 -18.196 1.00 98.19 88 TYR A N 1
ATOM 720 C CA . TYR A 1 88 ? 0.166 -5.868 -19.110 1.00 98.19 88 TYR A CA 1
ATOM 721 C C . TYR A 1 88 ? 1.550 -5.708 -18.481 1.00 98.19 88 TYR A C 1
ATOM 723 O O . TYR A 1 88 ? 1.644 -5.295 -17.325 1.00 98.19 88 TYR A O 1
ATOM 731 N N . ASP A 1 89 ? 2.590 -6.031 -19.253 1.00 96.44 89 ASP A N 1
ATOM 732 C CA . ASP A 1 89 ? 4.002 -6.012 -18.845 1.00 96.44 89 ASP A CA 1
ATOM 733 C C . ASP A 1 89 ? 4.279 -6.835 -17.568 1.00 96.44 89 ASP A C 1
ATOM 735 O O . ASP A 1 89 ? 4.407 -6.318 -16.457 1.00 96.44 89 ASP A O 1
ATOM 739 N N . ILE A 1 90 ? 4.347 -8.162 -17.735 1.00 95.56 90 ILE A N 1
ATOM 740 C CA . ILE A 1 90 ? 4.564 -9.098 -16.622 1.00 95.56 90 ILE A CA 1
ATOM 741 C C . ILE A 1 90 ? 5.929 -8.916 -15.952 1.00 95.56 90 ILE A C 1
ATOM 743 O O . ILE A 1 90 ? 6.038 -9.127 -14.748 1.00 95.56 90 ILE A O 1
ATOM 747 N N . GLU A 1 91 ? 6.954 -8.493 -16.696 1.00 94.19 91 GLU A N 1
ATOM 748 C CA . GLU A 1 91 ? 8.274 -8.228 -16.122 1.00 94.19 91 GLU A CA 1
ATOM 749 C C . GLU A 1 91 ? 8.162 -7.081 -15.115 1.00 94.19 91 GLU A C 1
ATOM 751 O O . GLU A 1 91 ? 8.472 -7.263 -13.935 1.00 94.19 91 GLU A O 1
ATOM 756 N N . GLN A 1 92 ? 7.575 -5.953 -15.528 1.00 95.81 92 GLN A N 1
ATOM 757 C CA . GLN A 1 92 ? 7.316 -4.827 -14.630 1.00 95.81 92 GLN A CA 1
ATOM 758 C C . GLN A 1 92 ? 6.347 -5.169 -13.493 1.00 95.81 92 GLN A C 1
ATOM 760 O O . GLN A 1 92 ? 6.464 -4.622 -12.398 1.00 95.81 92 GLN A O 1
ATOM 765 N N . ALA A 1 93 ? 5.394 -6.075 -13.715 1.00 97.38 93 ALA A N 1
ATOM 766 C CA . ALA A 1 93 ? 4.435 -6.505 -12.699 1.00 97.38 93 ALA A CA 1
ATOM 767 C C . ALA A 1 93 ? 5.065 -7.314 -11.549 1.00 97.38 93 ALA A C 1
ATOM 769 O O . ALA A 1 93 ? 4.459 -7.414 -10.482 1.00 97.38 93 ALA A O 1
ATOM 770 N N . THR A 1 94 ? 6.269 -7.862 -11.747 1.00 96.88 94 THR A N 1
ATOM 771 C CA . THR A 1 94 ? 7.018 -8.602 -10.714 1.00 96.88 94 THR A CA 1
ATOM 772 C C . THR A 1 94 ? 8.029 -7.748 -9.952 1.00 96.88 94 THR A C 1
ATOM 774 O O . THR A 1 94 ? 8.551 -8.192 -8.932 1.00 96.88 94 THR A O 1
ATOM 777 N N . ILE A 1 95 ? 8.314 -6.522 -10.392 1.00 96.56 95 ILE A N 1
ATOM 778 C CA . ILE A 1 95 ? 9.290 -5.665 -9.713 1.00 96.56 95 ILE A CA 1
ATOM 779 C C . ILE A 1 95 ? 8.662 -5.077 -8.454 1.00 96.56 95 ILE A C 1
ATOM 781 O O . ILE A 1 95 ? 7.635 -4.399 -8.512 1.00 96.56 95 ILE A O 1
ATOM 785 N N . ARG A 1 96 ? 9.306 -5.297 -7.306 1.00 97.69 96 ARG A N 1
ATOM 786 C CA . ARG A 1 96 ? 8.899 -4.701 -6.038 1.00 97.69 96 ARG A CA 1
ATOM 787 C C . ARG A 1 96 ? 9.382 -3.260 -5.946 1.00 97.69 96 ARG A C 1
ATOM 789 O O . ARG A 1 96 ? 10.577 -2.973 -6.050 1.00 97.69 96 ARG A O 1
ATOM 796 N N . ILE A 1 97 ? 8.446 -2.363 -5.668 1.00 96.62 97 ILE A N 1
ATOM 797 C CA . ILE A 1 97 ? 8.692 -0.940 -5.420 1.00 96.62 97 ILE A CA 1
ATOM 798 C C . ILE A 1 97 ? 8.082 -0.532 -4.082 1.00 96.62 97 ILE A C 1
ATOM 800 O O . ILE A 1 97 ? 7.312 -1.291 -3.491 1.00 96.62 97 ILE A O 1
ATOM 804 N N . SER A 1 98 ? 8.436 0.652 -3.581 1.00 97.88 98 SER A N 1
ATOM 805 C CA . SER A 1 98 ? 7.849 1.133 -2.332 1.00 97.88 98 SER A CA 1
ATOM 806 C C . SER A 1 98 ? 6.333 1.318 -2.493 1.00 97.88 98 SER A C 1
ATOM 808 O O . SER A 1 98 ? 5.902 1.930 -3.474 1.00 97.88 98 SER A O 1
ATOM 810 N N . PRO A 1 99 ? 5.504 0.801 -1.565 1.00 98.38 99 PRO A N 1
ATOM 811 C CA . PRO A 1 99 ? 4.050 0.893 -1.690 1.00 98.38 99 PRO A CA 1
ATOM 812 C C . PRO A 1 99 ? 3.542 2.329 -1.538 1.00 98.38 99 PRO A C 1
ATOM 814 O O . PRO A 1 99 ? 2.449 2.655 -2.020 1.00 98.38 99 PRO A O 1
ATOM 817 N N . ASN A 1 100 ? 4.309 3.194 -0.863 1.00 98.69 100 ASN A N 1
ATOM 818 C CA . ASN A 1 100 ? 3.887 4.538 -0.501 1.00 98.69 100 ASN A CA 1
ATOM 819 C C . ASN A 1 100 ? 2.474 4.495 0.107 1.00 98.69 100 ASN A C 1
ATOM 821 O O . ASN A 1 100 ? 2.150 3.630 0.918 1.00 98.69 100 ASN A O 1
ATOM 825 N N . SER A 1 101 ? 1.590 5.402 -0.302 1.00 98.56 101 SER A N 1
ATOM 826 C CA . SER A 1 101 ? 0.266 5.533 0.311 1.00 98.56 101 SER A CA 1
ATOM 827 C C . SER A 1 101 ? -0.659 4.325 0.121 1.00 98.56 101 SER A C 1
ATOM 829 O O . SER A 1 101 ? -1.656 4.253 0.828 1.00 98.56 101 SER A O 1
ATOM 831 N N . THR A 1 102 ? -0.351 3.364 -0.762 1.00 98.69 102 THR A N 1
ATOM 832 C CA . THR A 1 102 ? -1.151 2.123 -0.861 1.00 98.69 102 THR A CA 1
ATOM 833 C C . THR A 1 102 ? -1.028 1.254 0.395 1.00 98.69 102 THR A C 1
ATOM 835 O O . THR A 1 102 ? -1.969 0.546 0.743 1.00 98.69 102 THR A O 1
ATOM 838 N N . TYR A 1 103 ? 0.075 1.382 1.145 1.00 98.69 103 TYR A N 1
ATOM 839 C CA . TYR A 1 103 ? 0.277 0.692 2.421 1.00 98.69 103 TYR A CA 1
ATOM 840 C C . TYR A 1 103 ? -0.775 1.063 3.483 1.00 98.69 103 TYR A C 1
ATOM 842 O O . TYR A 1 103 ? -1.145 0.229 4.305 1.00 98.69 103 TYR A O 1
ATOM 850 N N . LYS A 1 104 ? -1.329 2.282 3.423 1.00 98.75 104 LYS A N 1
ATOM 851 C CA . LYS A 1 104 ? -2.318 2.800 4.387 1.00 98.75 104 LYS A CA 1
ATOM 852 C C . LYS A 1 104 ? -3.567 1.926 4.513 1.00 98.75 104 LYS A C 1
ATOM 854 O O . LYS A 1 104 ? -4.221 1.953 5.550 1.00 98.75 104 LYS A O 1
ATOM 859 N N . ILE A 1 105 ? -3.890 1.150 3.474 1.00 98.75 105 ILE A N 1
ATOM 860 C CA . ILE A 1 105 ? -4.965 0.150 3.509 1.00 98.75 105 ILE A CA 1
ATOM 861 C C . ILE A 1 105 ? -4.693 -0.874 4.619 1.00 98.75 105 ILE A C 1
ATOM 863 O O . ILE A 1 105 ? -5.577 -1.162 5.419 1.00 98.75 105 ILE A O 1
ATOM 867 N N . TYR A 1 106 ? -3.465 -1.384 4.692 1.00 98.56 106 TYR A N 1
ATOM 868 C CA . TYR A 1 106 ? -3.060 -2.411 5.648 1.00 98.56 106 TYR A CA 1
ATOM 869 C C . TYR A 1 106 ? -2.837 -1.837 7.044 1.00 98.56 106 TYR A C 1
ATOM 871 O O . TYR A 1 106 ? -3.302 -2.431 8.008 1.00 98.56 106 TYR A O 1
ATOM 879 N N . ASP A 1 107 ? -2.233 -0.652 7.154 1.00 98.50 107 ASP A N 1
ATOM 880 C CA . ASP A 1 107 ? -2.116 0.056 8.437 1.00 98.50 107 ASP A CA 1
ATOM 881 C C . ASP A 1 107 ? -3.495 0.284 9.087 1.00 98.50 107 ASP A C 1
ATOM 883 O O . ASP A 1 107 ? -3.722 -0.059 10.248 1.00 98.50 107 ASP A O 1
ATOM 887 N N . ALA A 1 108 ? -4.481 0.742 8.304 1.00 98.62 108 ALA A N 1
ATOM 888 C CA . ALA A 1 108 ? -5.855 0.882 8.781 1.00 98.62 108 ALA A CA 1
ATOM 889 C C . ALA A 1 108 ? -6.459 -0.450 9.256 1.00 98.62 108 ALA A C 1
ATOM 891 O O . ALA A 1 108 ? -7.115 -0.479 10.296 1.00 98.62 108 ALA A O 1
ATOM 892 N N . LEU A 1 109 ? -6.245 -1.542 8.513 1.00 98.62 109 LEU A N 1
ATOM 893 C CA . LEU A 1 109 ? -6.728 -2.872 8.895 1.00 98.62 109 LEU A CA 1
ATOM 894 C C . LEU A 1 109 ? -6.092 -3.347 10.206 1.00 98.62 109 LEU A C 1
ATOM 896 O O . LEU A 1 109 ? -6.811 -3.816 11.083 1.00 98.62 109 LEU A O 1
ATOM 900 N N . PHE A 1 110 ? -4.780 -3.178 10.375 1.00 98.50 110 PHE A N 1
ATOM 901 C CA . PHE A 1 110 ? -4.080 -3.574 11.599 1.00 98.50 110 PHE A CA 1
ATOM 902 C C . PHE A 1 110 ? -4.541 -2.748 12.802 1.00 98.50 110 PHE A C 1
ATOM 904 O O . PHE A 1 110 ? -4.776 -3.286 13.882 1.00 98.50 110 PHE A O 1
ATOM 911 N N . ALA A 1 111 ? -4.736 -1.442 12.616 1.00 98.62 111 ALA A N 1
ATOM 912 C CA . ALA A 1 111 ? -5.231 -0.569 13.671 1.00 98.62 111 ALA A CA 1
ATOM 913 C C . ALA A 1 111 ? -6.681 -0.883 14.081 1.00 98.62 111 ALA A C 1
ATOM 915 O O . ALA A 1 111 ? -7.028 -0.717 15.251 1.00 98.62 111 ALA A O 1
ATOM 916 N N . LEU A 1 112 ? -7.519 -1.332 13.141 1.00 98.56 112 LEU A N 1
ATOM 917 C CA . LEU A 1 112 ? -8.871 -1.818 13.431 1.00 98.56 112 LEU A CA 1
ATOM 918 C C . LEU A 1 112 ? -8.837 -3.156 14.184 1.00 98.56 112 LEU A C 1
ATOM 920 O O . LEU A 1 112 ? -9.543 -3.298 15.180 1.00 98.56 112 LEU A O 1
ATOM 924 N N . GLU A 1 113 ? -7.998 -4.102 13.753 1.00 98.31 113 GLU A N 1
ATOM 925 C CA . GLU A 1 113 ? -7.844 -5.421 14.392 1.00 98.31 113 GLU A CA 1
ATOM 926 C C . GLU A 1 113 ? -7.398 -5.289 15.859 1.00 98.31 113 GLU A C 1
ATOM 928 O O . GLU A 1 113 ? -7.975 -5.893 16.764 1.00 98.31 113 GLU A O 1
ATOM 933 N N . GLU A 1 114 ? -6.436 -4.405 16.124 1.00 98.12 114 GLU A N 1
ATOM 934 C CA . GLU A 1 114 ? -5.926 -4.132 17.474 1.00 98.12 114 GLU A CA 1
ATOM 935 C C . GLU A 1 114 ? -6.806 -3.162 18.283 1.00 98.12 114 GLU A C 1
ATOM 937 O O . GLU A 1 114 ? -6.444 -2.769 19.393 1.00 98.12 114 GLU A O 1
ATOM 942 N N . ASN A 1 115 ? -7.970 -2.757 17.756 1.00 98.12 115 ASN A N 1
ATOM 943 C CA . ASN A 1 115 ? -8.884 -1.786 18.373 1.00 98.12 115 ASN A CA 1
ATOM 944 C C . ASN A 1 115 ? -8.217 -0.436 18.733 1.00 98.12 115 ASN A C 1
ATOM 946 O O . ASN A 1 115 ? -8.666 0.275 19.637 1.00 98.12 115 ASN A O 1
ATOM 950 N N . ILE A 1 116 ? -7.148 -0.057 18.023 1.00 98.38 116 ILE A N 1
ATOM 951 C CA . ILE A 1 116 ? -6.503 1.264 18.126 1.00 98.38 116 ILE A CA 1
ATOM 952 C C . ILE A 1 116 ? -7.458 2.354 17.623 1.00 98.38 116 ILE A C 1
ATOM 954 O O 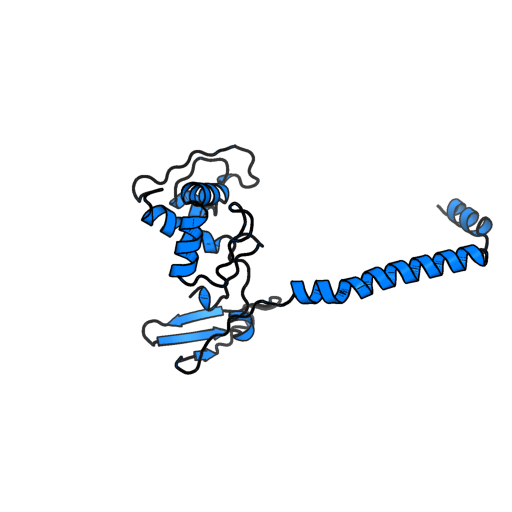. ILE A 1 116 ? -7.485 3.469 18.156 1.00 98.38 116 ILE A O 1
ATOM 958 N N . ILE A 1 117 ? -8.230 2.009 16.595 1.00 98.62 117 ILE A N 1
ATOM 959 C CA . ILE A 1 117 ? -9.389 2.741 16.089 1.00 98.62 117 ILE A CA 1
ATOM 960 C C . ILE A 1 117 ? -10.554 1.761 15.915 1.00 98.62 117 ILE A C 1
ATOM 962 O O . ILE A 1 117 ? -10.347 0.556 15.801 1.00 98.62 117 ILE A O 1
ATOM 966 N N . THR A 1 118 ? -11.781 2.274 15.862 1.00 98.31 118 THR A N 1
ATOM 967 C CA . THR A 1 118 ? -12.991 1.505 15.528 1.00 98.31 118 THR A CA 1
ATOM 968 C C . THR A 1 118 ? -13.800 2.223 14.448 1.00 98.31 118 THR A C 1
ATOM 970 O O . THR A 1 118 ? -13.503 3.366 14.084 1.00 98.31 118 THR A O 1
ATOM 973 N N . SER A 1 119 ? -14.854 1.573 13.948 1.00 93.44 119 SER A N 1
ATOM 974 C CA . SER A 1 119 ? -15.823 2.184 13.029 1.00 93.44 119 SER A CA 1
ATOM 975 C C . SER A 1 119 ? -16.472 3.445 13.604 1.00 93.44 119 SER A C 1
ATOM 977 O O . SER A 1 119 ? -16.726 4.395 12.868 1.00 93.44 119 SER A O 1
ATOM 979 N N . GLU A 1 120 ? -16.716 3.479 14.914 1.00 95.38 120 GLU A N 1
ATOM 980 C CA . GLU A 1 120 ? -17.344 4.606 15.610 1.00 95.38 120 GLU A CA 1
ATOM 981 C C . GLU A 1 120 ? -16.320 5.633 16.099 1.00 95.38 120 GLU A C 1
ATOM 983 O O . GLU A 1 120 ? -16.660 6.804 16.266 1.00 95.38 120 GLU A O 1
ATOM 988 N N . ASN A 1 121 ? -15.076 5.212 16.347 1.00 96.69 121 ASN A N 1
ATOM 989 C CA . ASN A 1 121 ? -14.041 6.068 16.906 1.00 96.69 121 ASN A CA 1
ATOM 990 C C . ASN A 1 121 ? -12.699 5.889 16.192 1.00 96.69 121 ASN A C 1
ATOM 992 O O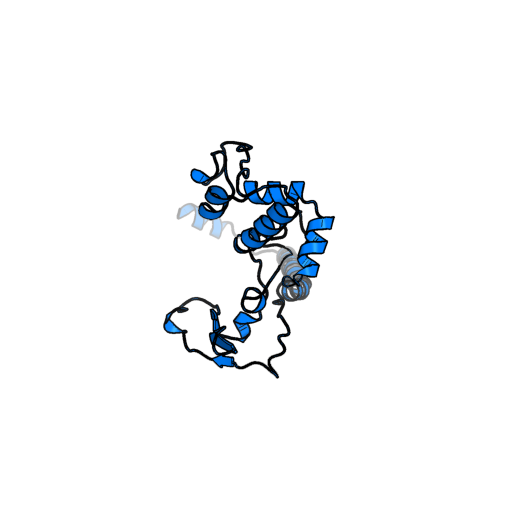 . ASN A 1 121 ? -11.879 5.047 16.551 1.00 96.69 121 ASN A O 1
ATOM 996 N N . SER A 1 122 ? -12.460 6.744 15.203 1.00 98.44 122 SER A N 1
ATOM 997 C CA . SER A 1 122 ? -11.193 6.822 14.469 1.00 98.44 122 SER A CA 1
ATOM 998 C C . SER A 1 122 ? -10.576 8.223 14.513 1.00 98.44 122 SER A C 1
ATOM 1000 O O . SER A 1 122 ? -9.715 8.554 13.699 1.00 98.44 122 SER A O 1
ATOM 1002 N N . PHE A 1 123 ? -11.028 9.062 15.447 1.00 98.31 123 PHE A N 1
ATOM 1003 C CA . PHE A 1 123 ? -10.594 10.449 15.559 1.00 98.31 123 PHE A CA 1
ATOM 1004 C C . PHE A 1 123 ? -9.161 10.553 16.101 1.00 98.31 123 PHE A C 1
ATOM 1006 O O . PHE A 1 123 ? -8.834 9.975 17.140 1.00 98.31 123 PHE A O 1
ATOM 1013 N N . ILE A 1 124 ? -8.318 11.345 15.438 1.00 98.25 124 ILE A N 1
ATOM 1014 C CA . ILE A 1 124 ? -6.997 11.749 15.928 1.00 98.25 124 ILE A CA 1
ATOM 1015 C C . ILE A 1 124 ? -6.844 13.253 15.717 1.00 98.25 124 ILE A C 1
ATOM 1017 O O . ILE A 1 124 ? -7.003 13.748 14.598 1.00 98.25 124 ILE A O 1
ATOM 1021 N N . SER A 1 125 ? -6.515 13.973 16.793 1.00 98.06 125 SER A N 1
ATOM 1022 C CA . SER A 1 125 ? -6.287 15.412 16.700 1.00 98.06 125 SER A CA 1
ATOM 1023 C C . SER A 1 125 ? -4.993 15.727 15.953 1.00 98.06 125 SER A C 1
ATOM 1025 O O . SER A 1 125 ? -3.986 15.028 16.098 1.00 98.06 125 SER A O 1
ATOM 1027 N N . CYS A 1 126 ? -5.034 16.788 15.156 1.00 97.06 126 CYS A N 1
ATOM 1028 C CA . CYS A 1 126 ? -3.913 17.264 14.374 1.00 97.06 126 CYS A CA 1
ATOM 1029 C C . CYS A 1 126 ? -2.745 17.662 15.295 1.00 97.06 126 CYS A C 1
ATOM 1031 O O . CYS A 1 126 ? -2.916 18.503 16.181 1.00 97.06 126 CYS A O 1
ATOM 1033 N N . PRO A 1 127 ? -1.535 17.110 15.092 1.00 94.94 127 PRO A N 1
ATOM 1034 C CA . PRO A 1 127 ? -0.398 17.402 15.962 1.00 94.94 127 PRO A CA 1
ATOM 1035 C C . PRO A 1 127 ? 0.154 18.824 15.767 1.00 94.94 127 PRO A C 1
ATOM 1037 O O . PRO A 1 127 ? 0.769 19.367 16.683 1.00 94.94 127 PRO A O 1
ATOM 1040 N N . GLN A 1 128 ? -0.028 19.422 14.580 1.00 93.00 128 GLN A N 1
ATOM 1041 C CA . GLN A 1 128 ? 0.442 20.769 14.232 1.00 93.00 128 GLN A CA 1
ATOM 1042 C C . GLN A 1 128 ? -0.190 21.279 12.925 1.00 93.00 128 GLN A C 1
ATOM 1044 O O . GLN A 1 128 ? -0.515 20.492 12.045 1.00 93.00 128 GLN A O 1
ATOM 1049 N N . GLN A 1 129 ? -0.254 22.600 12.742 1.00 86.62 129 GLN A N 1
ATOM 1050 C CA . GLN A 1 129 ? -0.837 23.246 11.552 1.00 86.62 129 GLN A CA 1
ATOM 1051 C C . GLN A 1 129 ? 0.227 23.792 10.581 1.00 86.62 129 GLN A C 1
ATOM 1053 O O . GLN A 1 129 ? 0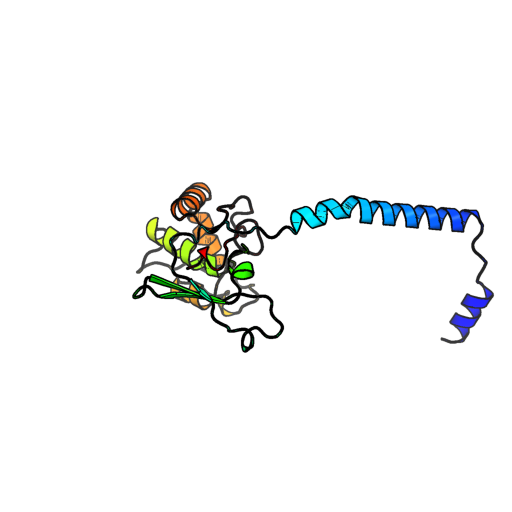.211 24.967 10.220 1.00 86.62 129 GLN A O 1
ATOM 1058 N N . ASN A 1 130 ? 1.209 22.970 10.203 1.00 94.06 130 ASN A N 1
ATOM 1059 C CA . ASN A 1 130 ? 2.276 23.382 9.277 1.00 94.06 130 ASN A CA 1
ATOM 1060 C C . ASN A 1 130 ? 2.632 22.294 8.248 1.00 94.06 130 ASN A C 1
ATOM 1062 O O . ASN A 1 130 ? 3.801 22.060 7.937 1.00 94.06 130 ASN A O 1
ATOM 1066 N N . TYR A 1 131 ? 1.623 21.581 7.755 1.00 96.19 131 TYR A N 1
ATOM 1067 C CA . TYR A 1 131 ? 1.767 20.632 6.657 1.00 96.19 131 TYR A CA 1
ATOM 1068 C C . TYR A 1 131 ? 1.564 21.325 5.303 1.00 96.19 131 TYR A C 1
ATOM 1070 O O . TYR A 1 131 ? 0.755 22.249 5.203 1.00 96.19 131 TYR A O 1
ATOM 1078 N N . PRO A 1 132 ? 2.255 20.868 4.240 1.00 95.62 132 PRO A N 1
ATOM 1079 C CA . PRO A 1 132 ? 2.186 21.491 2.915 1.00 95.62 132 PRO A CA 1
ATOM 1080 C C . PRO A 1 132 ? 0.818 21.347 2.232 1.00 95.62 132 PRO A C 1
ATOM 1082 O O . PRO A 1 132 ? 0.532 22.076 1.286 1.00 95.62 132 PRO A O 1
ATOM 1085 N N . PHE A 1 133 ? -0.019 20.418 2.697 1.00 96.38 133 PHE A N 1
ATOM 1086 C CA . PHE A 1 133 ? -1.374 20.207 2.199 1.00 96.38 133 PHE A CA 1
ATOM 1087 C C . PHE A 1 133 ? -2.373 20.757 3.211 1.00 96.38 133 PHE A C 1
ATOM 1089 O O . PHE A 1 133 ? -2.346 20.363 4.375 1.00 96.38 133 PHE A O 1
ATOM 1096 N N . GLU A 1 134 ? -3.267 21.640 2.770 1.00 96.50 134 GLU A N 1
ATOM 1097 C CA . GLU A 1 134 ? -4.277 22.266 3.633 1.00 96.50 134 GLU A CA 1
ATOM 1098 C C . GLU A 1 134 ? -5.099 21.219 4.397 1.00 96.50 134 GLU A C 1
ATOM 1100 O O . GLU A 1 134 ? -5.180 21.287 5.620 1.00 96.50 134 GLU A O 1
ATOM 1105 N N . SER A 1 135 ? -5.553 20.169 3.704 1.00 96.94 135 SER A N 1
ATOM 1106 C CA . SER A 1 135 ? -6.334 19.068 4.283 1.00 96.94 135 SER A CA 1
ATOM 1107 C C . SER A 1 135 ? -5.613 18.258 5.365 1.00 96.94 135 SER A C 1
ATOM 1109 O O . SER A 1 135 ? -6.254 17.466 6.050 1.00 96.94 135 SER A O 1
ATOM 1111 N N . TRP A 1 136 ? -4.295 18.416 5.530 1.00 98.25 136 TRP A N 1
ATOM 1112 C CA . TRP A 1 136 ? -3.523 17.751 6.584 1.00 98.25 136 TRP A CA 1
ATOM 1113 C C . TRP A 1 136 ? -3.454 18.578 7.874 1.00 98.25 136 TRP A C 1
ATOM 1115 O O . TRP A 1 136 ? -3.013 18.050 8.893 1.00 98.25 136 TRP A O 1
ATOM 1125 N N . ASN A 1 137 ? -3.866 19.849 7.848 1.00 97.75 137 ASN A N 1
ATOM 1126 C CA . ASN A 1 137 ? -3.803 20.780 8.983 1.00 97.75 137 ASN A CA 1
ATOM 1127 C C . ASN A 1 137 ? -5.083 20.782 9.839 1.00 97.75 137 ASN A C 1
ATOM 1129 O O . ASN A 1 137 ? -5.349 21.734 10.572 1.00 97.75 137 ASN A O 1
ATOM 1133 N N . GLU A 1 138 ? -5.869 19.714 9.745 1.00 96.69 138 GLU A N 1
ATOM 1134 C CA . GLU A 1 138 ? -7.139 19.528 10.441 1.00 96.69 138 GLU A CA 1
ATOM 1135 C C . GLU A 1 138 ? -7.125 18.204 11.203 1.00 96.69 138 GLU A C 1
ATOM 1137 O O . GLU A 1 138 ? -6.372 17.290 10.851 1.00 96.69 138 GLU A O 1
ATOM 1142 N N . ASP A 1 139 ? -7.957 18.089 12.238 1.00 98.25 139 ASP A N 1
ATOM 1143 C CA . ASP A 1 139 ? -8.194 16.809 12.903 1.00 98.25 139 ASP A CA 1
ATOM 1144 C C . ASP A 1 139 ? -8.743 15.781 11.903 1.00 98.25 139 ASP A C 1
ATOM 1146 O O . ASP A 1 139 ? -9.444 16.129 10.952 1.00 98.25 139 ASP A O 1
ATOM 1150 N N . GLN A 1 140 ? -8.439 14.502 12.113 1.00 98.56 140 GLN A N 1
ATOM 1151 C CA . GLN A 1 140 ? -8.753 13.465 11.134 1.00 98.56 140 GLN A CA 1
ATOM 1152 C C . GLN A 1 140 ? -9.560 12.324 11.730 1.00 98.56 140 GLN A C 1
ATOM 1154 O O . GLN A 1 140 ? -9.410 11.961 12.892 1.00 98.56 140 GLN A O 1
ATOM 1159 N N . THR A 1 141 ? -10.364 11.711 10.871 1.00 98.62 141 THR A N 1
ATOM 1160 C CA . THR A 1 141 ? -10.923 10.366 11.033 1.00 98.62 141 THR A CA 1
ATOM 1161 C C . THR A 1 141 ? -10.230 9.426 10.051 1.00 98.62 141 THR A C 1
ATOM 1163 O O . THR A 1 141 ? -9.559 9.894 9.129 1.00 98.62 141 THR A O 1
ATOM 1166 N N . LEU A 1 142 ? -10.444 8.112 10.164 1.00 98.62 142 LEU A N 1
ATOM 1167 C CA . LEU A 1 142 ? -9.916 7.169 9.171 1.00 98.62 142 LEU A CA 1
ATOM 1168 C C . LEU A 1 142 ? -10.388 7.528 7.750 1.00 98.62 142 LEU A C 1
ATOM 1170 O O . LEU A 1 142 ? -9.604 7.485 6.804 1.00 98.62 142 LEU A O 1
ATOM 1174 N N . PHE A 1 143 ? -11.652 7.939 7.606 1.00 98.12 143 PHE A N 1
ATOM 1175 C CA . PHE A 1 143 ? -12.227 8.318 6.315 1.00 98.12 143 PHE A CA 1
ATOM 1176 C C . PHE A 1 143 ? -11.529 9.541 5.707 1.00 98.12 143 PHE A C 1
ATOM 1178 O O . PHE A 1 143 ? -11.077 9.489 4.562 1.00 98.12 143 PHE A O 1
ATOM 1185 N N . SER A 1 144 ? -11.407 10.634 6.468 1.00 98.31 144 SER A N 1
ATOM 1186 C CA . SER A 1 144 ? -10.776 11.861 5.969 1.00 98.31 144 SER A CA 1
ATOM 1187 C C . SER A 1 144 ? -9.276 11.669 5.726 1.00 98.31 144 SER A C 1
ATOM 1189 O O . SER A 1 144 ? -8.758 12.136 4.709 1.00 98.31 144 SER A O 1
ATOM 1191 N N . ALA A 1 145 ? -8.602 10.901 6.591 1.00 98.56 145 ALA A N 1
ATOM 1192 C CA . ALA A 1 145 ? -7.194 10.568 6.445 1.00 98.56 145 ALA A CA 1
ATOM 1193 C C . ALA A 1 145 ? -6.927 9.731 5.191 1.00 98.56 145 ALA A C 1
ATOM 1195 O O . ALA A 1 145 ? -5.976 10.021 4.467 1.00 98.56 145 ALA A O 1
ATOM 1196 N N . MET A 1 146 ? -7.764 8.730 4.900 1.00 98.25 146 MET A N 1
ATOM 1197 C CA . MET A 1 146 ? -7.635 7.916 3.691 1.00 98.25 146 MET A CA 1
ATOM 1198 C C . MET A 1 146 ? -7.914 8.744 2.432 1.00 98.25 146 MET A C 1
ATOM 1200 O O . MET A 1 146 ? -7.123 8.722 1.492 1.00 98.25 146 MET A O 1
ATOM 1204 N N . ASN A 1 147 ? -8.991 9.538 2.438 1.00 98.19 147 ASN A N 1
ATOM 1205 C CA . ASN A 1 147 ? -9.382 10.375 1.302 1.00 98.19 147 ASN A CA 1
ATOM 1206 C C . ASN A 1 147 ? -8.310 11.416 0.935 1.00 98.19 147 ASN A C 1
ATOM 1208 O O . ASN A 1 147 ? -8.015 11.623 -0.238 1.00 98.19 147 ASN A O 1
ATOM 1212 N N . SER A 1 148 ? -7.709 12.055 1.940 1.00 98.25 148 SER A N 1
ATOM 1213 C CA . SER A 1 148 ? -6.671 13.080 1.757 1.00 98.25 148 SER A CA 1
ATOM 1214 C C . SER A 1 148 ? -5.245 12.523 1.847 1.00 98.25 148 SER A C 1
ATOM 1216 O O . SER A 1 148 ? -4.276 13.285 1.809 1.00 98.25 148 SER A O 1
ATOM 1218 N N . SER A 1 149 ? -5.107 11.199 1.974 1.00 98.25 149 SER A N 1
ATOM 1219 C CA . SER A 1 149 ? -3.837 10.487 2.112 1.00 98.25 149 SER A CA 1
ATOM 1220 C C . SER A 1 149 ? -2.919 11.076 3.202 1.00 98.25 149 SER A C 1
ATOM 1222 O O . SER A 1 149 ? -1.721 11.261 2.990 1.00 98.25 149 SER A O 1
ATOM 1224 N N . VAL A 1 150 ? -3.466 11.375 4.381 1.00 98.50 150 VAL A N 1
ATOM 1225 C CA . VAL A 1 150 ? -2.803 12.137 5.455 1.00 98.50 150 VAL A CA 1
ATOM 1226 C C . VAL A 1 150 ? -1.730 11.312 6.168 1.00 98.50 150 VAL A C 1
ATOM 1228 O O . VAL A 1 150 ? -2.044 10.510 7.041 1.00 98.50 150 VAL A O 1
ATOM 1231 N N . ASN A 1 151 ? -0.449 11.511 5.842 1.00 98.06 151 ASN A N 1
ATOM 1232 C CA . ASN A 1 151 ? 0.636 10.654 6.351 1.00 98.06 151 ASN A CA 1
ATOM 1233 C C . ASN A 1 151 ? 0.715 10.581 7.881 1.00 98.06 151 ASN A C 1
ATOM 1235 O O . ASN A 1 151 ? 0.874 9.490 8.420 1.00 98.06 151 ASN A O 1
ATOM 1239 N N . TRP A 1 152 ? 0.597 11.714 8.580 1.00 98.19 152 TRP A N 1
ATOM 1240 C CA . TRP A 1 152 ? 0.792 11.752 10.033 1.00 98.19 152 TRP A CA 1
ATOM 1241 C C . TRP A 1 152 ? -0.251 10.936 10.802 1.00 98.19 152 TRP A C 1
ATOM 1243 O O . TRP A 1 152 ? 0.038 10.467 11.900 1.00 98.19 152 TRP A O 1
ATOM 1253 N N . TYR A 1 153 ? -1.439 10.738 10.226 1.00 98.62 153 TYR A N 1
ATOM 1254 C CA . TYR A 1 153 ? -2.490 9.922 10.825 1.00 98.62 153 TYR A CA 1
ATOM 1255 C C . TYR A 1 153 ? -2.058 8.454 10.887 1.00 98.62 153 TYR A C 1
ATOM 1257 O O . TYR A 1 153 ? -2.042 7.861 11.959 1.00 98.62 153 TYR A O 1
ATOM 1265 N N . PHE A 1 154 ? -1.614 7.915 9.752 1.00 98.69 154 PHE A N 1
ATOM 1266 C CA . PHE A 1 154 ? -1.135 6.537 9.604 1.00 98.69 154 PHE A CA 1
ATOM 1267 C C . PHE A 1 154 ? 0.178 6.304 10.367 1.00 98.69 154 PHE A C 1
ATOM 1269 O O . PHE A 1 154 ? 0.318 5.351 11.120 1.00 98.69 154 PHE A O 1
ATOM 1276 N N . GLN A 1 155 ? 1.090 7.281 10.355 1.00 98.50 155 GLN A N 1
ATOM 1277 C CA . GLN A 1 155 ? 2.279 7.240 11.218 1.00 98.50 155 GLN A CA 1
ATOM 1278 C C . GLN A 1 155 ? 1.928 7.147 12.715 1.00 98.50 155 GLN A C 1
ATOM 1280 O O . GLN A 1 155 ? 2.654 6.513 13.481 1.00 98.50 155 GLN A O 1
ATOM 1285 N N . ALA A 1 156 ? 0.832 7.777 13.156 1.00 98.38 156 ALA A N 1
ATOM 1286 C CA . ALA A 1 156 ? 0.365 7.674 14.536 1.00 98.38 156 ALA A CA 1
ATOM 1287 C C . ALA A 1 156 ? -0.283 6.312 14.842 1.00 98.38 156 ALA A C 1
ATOM 1289 O O . ALA A 1 156 ? -0.208 5.865 15.989 1.00 98.38 156 ALA A O 1
ATOM 1290 N N . LEU A 1 157 ? -0.897 5.655 13.852 1.00 98.56 157 LEU A N 1
ATOM 1291 C CA . LEU A 1 157 ? -1.403 4.286 13.981 1.00 98.56 157 LEU A CA 1
ATOM 1292 C C . LEU A 1 157 ? -0.245 3.293 14.119 1.00 98.56 157 LEU A C 1
ATOM 1294 O O . LEU A 1 157 ? -0.177 2.609 15.139 1.00 98.56 157 LEU A O 1
ATOM 1298 N N . ASP A 1 158 ? 0.723 3.327 13.198 1.00 98.31 158 ASP A N 1
ATOM 1299 C CA . ASP A 1 158 ? 1.969 2.547 13.255 1.00 98.31 158 ASP A CA 1
ATOM 1300 C C . ASP A 1 158 ? 2.683 2.707 14.612 1.00 98.31 158 ASP A C 1
ATOM 1302 O O . ASP A 1 158 ? 3.141 1.737 15.222 1.00 98.31 158 ASP A O 1
ATOM 1306 N N . ALA A 1 159 ? 2.761 3.941 15.128 1.00 98.19 159 ALA A N 1
ATOM 1307 C CA . ALA A 1 159 ? 3.391 4.226 16.416 1.00 98.19 159 ALA A CA 1
ATOM 1308 C C . ALA A 1 159 ? 2.647 3.597 17.607 1.00 98.19 159 ALA A C 1
ATOM 1310 O O . ALA A 1 159 ? 3.294 3.159 18.560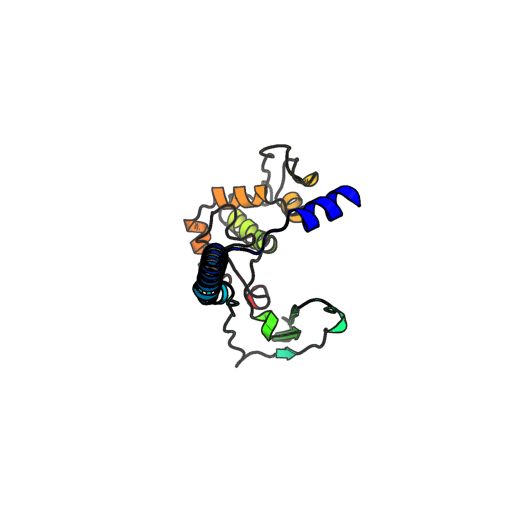 1.00 98.19 159 ALA A O 1
ATOM 1311 N N . LYS A 1 160 ? 1.308 3.553 17.570 1.00 98.19 160 LYS A N 1
ATOM 1312 C CA . LYS A 1 160 ? 0.485 2.896 18.602 1.00 98.19 160 LYS A CA 1
ATOM 1313 C C . LYS A 1 160 ? 0.532 1.372 18.484 1.00 98.19 160 LYS A C 1
ATOM 1315 O O . LYS A 1 160 ? 0.556 0.700 19.510 1.00 98.19 160 LYS A O 1
ATOM 1320 N N . LEU A 1 161 ? 0.558 0.851 17.257 1.00 97.50 161 LEU A N 1
ATOM 1321 C CA . LEU A 1 161 ? 0.653 -0.576 16.956 1.00 97.50 161 LEU A CA 1
ATOM 1322 C C . LEU A 1 161 ? 2.001 -1.149 17.406 1.00 97.50 161 LEU A C 1
ATOM 1324 O O . LEU A 1 161 ? 2.072 -2.215 18.016 1.00 97.50 161 LEU A O 1
ATOM 1328 N N . GLY A 1 162 ? 3.073 -0.402 17.144 1.00 97.44 162 GLY A N 1
ATOM 1329 C CA . GLY A 1 162 ? 4.432 -0.765 17.503 1.00 97.44 162 GLY A CA 1
ATOM 1330 C C . GLY A 1 162 ? 5.063 -1.771 16.538 1.00 97.44 162 GLY A C 1
ATOM 1331 O O . GLY A 1 162 ? 4.411 -2.618 15.928 1.00 97.44 162 GLY A O 1
ATOM 1332 N N . LYS A 1 163 ? 6.395 -1.704 16.433 1.00 96.56 163 LYS A N 1
ATOM 1333 C CA . LYS A 1 163 ? 7.175 -2.446 15.429 1.00 96.56 163 LYS A CA 1
ATOM 1334 C C . LYS A 1 163 ? 7.002 -3.971 15.495 1.00 96.56 163 LYS A C 1
ATOM 1336 O O . LYS A 1 163 ? 7.042 -4.620 14.459 1.00 96.56 163 LYS A O 1
ATOM 1341 N N . SER A 1 164 ? 6.814 -4.541 16.689 1.00 96.88 164 SER A N 1
ATOM 1342 C CA . SER A 1 164 ? 6.663 -5.995 16.857 1.00 96.88 164 SER A CA 1
ATOM 1343 C C . SER A 1 164 ? 5.360 -6.516 16.247 1.00 96.88 164 SER A C 1
ATOM 1345 O O . SER A 1 164 ? 5.394 -7.475 15.481 1.00 96.88 164 SER A O 1
ATOM 1347 N N . ASN A 1 165 ? 4.227 -5.880 16.559 1.00 97.81 165 ASN A N 1
ATOM 1348 C CA . ASN A 1 165 ? 2.928 -6.274 16.010 1.00 97.81 165 ASN A CA 1
ATOM 1349 C C . ASN A 1 165 ? 2.893 -6.014 14.507 1.00 97.81 165 ASN A C 1
ATOM 1351 O O . ASN A 1 165 ? 2.479 -6.875 13.739 1.00 97.81 165 ASN A O 1
ATOM 1355 N N . LEU A 1 166 ? 3.427 -4.868 14.083 1.00 98.06 166 LEU A N 1
ATOM 1356 C CA . LEU A 1 166 ? 3.561 -4.532 12.675 1.00 98.06 166 LEU A CA 1
ATOM 1357 C C . LEU A 1 166 ? 4.353 -5.594 11.886 1.00 98.06 166 LEU A C 1
ATOM 1359 O O . LEU A 1 166 ? 3.878 -6.049 10.849 1.00 98.06 166 LEU A O 1
ATOM 1363 N N . GLN A 1 167 ? 5.526 -6.020 12.379 1.00 98.38 167 GLN A N 1
ATOM 1364 C CA . GLN A 1 167 ? 6.310 -7.094 11.750 1.00 98.38 167 GLN A CA 1
ATOM 1365 C C . GLN A 1 167 ? 5.482 -8.380 11.645 1.00 98.38 167 GLN A C 1
ATOM 1367 O O . GLN A 1 167 ? 5.425 -8.978 10.575 1.00 98.38 167 GLN A O 1
ATOM 1372 N N . SER A 1 168 ? 4.804 -8.765 12.733 1.00 98.56 168 SER A N 1
ATOM 1373 C CA . SER A 1 168 ? 3.964 -9.966 12.772 1.00 98.56 168 SER A CA 1
ATOM 1374 C C . SER A 1 168 ? 2.863 -9.927 11.710 1.00 98.56 168 SER A C 1
ATOM 1376 O O . SER A 1 168 ? 2.665 -10.908 10.998 1.00 98.56 168 SER A O 1
ATOM 1378 N N . TYR A 1 169 ? 2.166 -8.798 11.566 1.00 98.62 169 TYR A N 1
ATOM 1379 C CA . TYR A 1 169 ? 1.112 -8.645 10.564 1.00 98.62 169 TYR A CA 1
ATOM 1380 C C . TYR A 1 169 ? 1.652 -8.680 9.132 1.00 98.62 169 TYR A C 1
ATOM 1382 O O . TYR A 1 169 ? 1.097 -9.379 8.285 1.00 98.62 169 TYR A O 1
ATOM 1390 N N . ILE A 1 170 ? 2.749 -7.966 8.864 1.00 98.50 170 ILE A N 1
ATOM 1391 C CA . ILE A 1 170 ? 3.416 -7.931 7.555 1.00 98.50 170 ILE A CA 1
ATOM 1392 C C . ILE A 1 170 ? 3.868 -9.332 7.117 1.00 98.50 170 ILE A C 1
ATOM 1394 O O . ILE A 1 170 ? 3.676 -9.704 5.957 1.00 98.50 170 ILE A O 1
ATOM 1398 N N . GLU A 1 171 ? 4.423 -10.120 8.040 1.00 98.56 171 GLU A N 1
ATOM 1399 C CA . GLU A 1 171 ? 4.802 -11.517 7.801 1.00 98.56 171 GLU A CA 1
ATOM 1400 C C . GLU A 1 171 ? 3.577 -12.407 7.579 1.00 98.56 171 GLU A C 1
ATOM 1402 O O . GLU A 1 171 ? 3.551 -13.194 6.633 1.00 98.56 171 GLU A O 1
ATOM 1407 N N . GLN A 1 172 ? 2.539 -12.255 8.408 1.00 98.25 172 GLN A N 1
ATOM 1408 C CA . GLN A 1 172 ? 1.323 -13.065 8.342 1.00 98.25 172 GLN A CA 1
ATOM 1409 C C . GLN A 1 172 ? 0.604 -12.936 6.996 1.00 98.25 172 GLN A C 1
ATOM 1411 O O . GLN A 1 172 ? 0.130 -13.939 6.462 1.00 98.25 172 GLN A O 1
ATOM 1416 N N . ILE A 1 173 ? 0.520 -11.724 6.442 1.00 97.62 173 ILE A N 1
ATOM 1417 C CA . ILE A 1 173 ? -0.108 -11.500 5.131 1.00 97.62 173 ILE A CA 1
ATOM 1418 C C . ILE A 1 173 ? 0.865 -11.713 3.963 1.00 97.62 173 ILE A C 1
ATOM 1420 O O . ILE A 1 173 ? 0.460 -11.626 2.808 1.00 97.62 173 ILE A O 1
ATOM 1424 N N . GLY A 1 174 ? 2.146 -11.967 4.246 1.00 97.62 174 GLY A N 1
ATOM 1425 C CA . GLY A 1 174 ? 3.174 -12.142 3.228 1.00 97.62 174 GLY A CA 1
ATOM 1426 C C . GLY A 1 174 ? 3.447 -10.879 2.404 1.00 97.62 174 GLY A C 1
ATOM 1427 O O . GLY A 1 174 ? 3.677 -10.988 1.202 1.00 97.62 174 GLY A O 1
ATOM 1428 N N . TYR A 1 175 ? 3.412 -9.687 3.014 1.00 98.44 175 TYR A N 1
ATOM 1429 C CA . TYR A 1 175 ? 3.441 -8.416 2.281 1.00 98.44 175 TYR A CA 1
ATOM 1430 C C . TYR A 1 175 ? 4.796 -8.138 1.617 1.00 98.44 175 TYR A C 1
ATOM 1432 O O . TYR A 1 175 ? 5.729 -7.624 2.245 1.00 98.44 175 TYR A O 1
ATOM 1440 N N . GLY A 1 176 ? 4.901 -8.438 0.322 1.00 98.25 176 GLY A N 1
ATOM 1441 C CA . GLY A 1 176 ? 6.069 -8.107 -0.484 1.00 98.25 176 GLY A CA 1
ATOM 1442 C C . GLY A 1 176 ? 7.366 -8.677 0.094 1.00 98.25 176 GLY A C 1
ATOM 1443 O O . GLY A 1 176 ? 7.496 -9.873 0.364 1.00 98.25 176 GLY A O 1
ATOM 1444 N N . ASN A 1 177 ? 8.354 -7.805 0.289 1.00 98.00 177 ASN A N 1
ATOM 1445 C CA . ASN A 1 177 ? 9.647 -8.160 0.874 1.00 98.00 177 ASN A CA 1
ATOM 1446 C C . ASN A 1 177 ? 9.670 -8.197 2.407 1.00 98.00 177 ASN A C 1
ATOM 1448 O O . ASN A 1 177 ? 10.703 -8.532 2.984 1.00 98.00 177 ASN A O 1
ATOM 1452 N N . GLN A 1 178 ? 8.557 -7.830 3.053 1.00 98.19 178 GLN A N 1
ATOM 1453 C CA . GLN A 1 178 ? 8.359 -7.859 4.505 1.00 98.19 178 GLN A CA 1
ATOM 1454 C C . GLN A 1 178 ? 9.397 -7.048 5.307 1.00 98.19 178 GLN A C 1
ATOM 1456 O O . GLN A 1 178 ? 9.565 -7.226 6.514 1.00 98.19 178 GLN A O 1
ATOM 1461 N N . ASN A 1 179 ? 10.114 -6.138 4.642 1.00 97.56 179 ASN A N 1
ATOM 1462 C CA . ASN A 1 179 ? 11.258 -5.449 5.215 1.00 97.56 179 ASN A CA 1
ATOM 1463 C C . ASN A 1 179 ? 10.857 -4.103 5.829 1.00 97.56 179 ASN A C 1
ATOM 1465 O O . ASN A 1 179 ? 10.879 -3.066 5.164 1.00 97.56 179 ASN A O 1
ATOM 1469 N N . ILE A 1 180 ? 10.583 -4.098 7.133 1.00 97.06 180 ILE A N 1
ATOM 1470 C CA . ILE A 1 180 ? 10.305 -2.875 7.907 1.00 97.06 180 ILE A CA 1
ATOM 1471 C C . ILE A 1 180 ? 11.519 -2.408 8.735 1.00 97.06 180 ILE A C 1
ATOM 1473 O O . ILE A 1 180 ? 11.388 -1.788 9.795 1.00 97.06 180 ILE A O 1
ATOM 1477 N N . ASN A 1 181 ? 12.740 -2.725 8.287 1.00 94.69 181 ASN A N 1
ATOM 1478 C CA . ASN A 1 181 ? 13.960 -2.345 9.006 1.00 94.69 181 ASN A CA 1
ATOM 1479 C C . ASN A 1 181 ? 14.236 -0.834 9.002 1.00 94.69 181 ASN A C 1
ATOM 1481 O O . ASN A 1 181 ? 15.020 -0.384 9.835 1.00 94.69 181 ASN A O 1
ATOM 1485 N N . GLY A 1 182 ? 13.594 -0.065 8.117 1.00 92.25 182 GLY A N 1
ATOM 1486 C CA . GLY A 1 182 ? 13.641 1.395 8.133 1.00 92.25 182 GLY A CA 1
ATOM 1487 C C . GLY A 1 182 ? 13.035 2.027 9.394 1.00 92.25 182 GLY A C 1
ATOM 1488 O O . GLY A 1 182 ? 12.583 1.352 10.326 1.00 92.25 182 GLY A O 1
ATOM 1489 N N . GLU A 1 183 ? 13.024 3.359 9.406 1.00 95.62 183 GLU A N 1
ATOM 1490 C CA . GLU A 1 183 ? 12.371 4.142 10.457 1.00 95.62 183 GLU A CA 1
ATOM 1491 C C . GLU A 1 183 ? 10.871 3.836 10.491 1.00 95.62 183 GLU A C 1
ATOM 1493 O O . GLU A 1 183 ? 10.213 3.825 9.449 1.00 95.62 183 GLU A O 1
ATOM 1498 N N . LEU A 1 184 ? 10.308 3.627 11.686 1.00 95.12 184 LEU A N 1
ATOM 1499 C CA . LEU A 1 184 ? 8.894 3.253 11.843 1.00 95.12 184 LEU A CA 1
ATOM 1500 C C . LEU A 1 184 ? 7.943 4.293 11.227 1.00 95.12 184 LEU A C 1
ATOM 1502 O O . LEU A 1 184 ? 6.869 3.951 10.762 1.00 95.12 184 LEU A O 1
ATOM 1506 N N . SER A 1 185 ? 8.349 5.560 11.171 1.00 93.31 185 SER A N 1
ATOM 1507 C CA . SER A 1 185 ? 7.548 6.622 10.564 1.00 93.31 185 SER A CA 1
ATOM 1508 C C . SER A 1 185 ? 7.630 6.675 9.034 1.00 93.31 185 SER A C 1
ATOM 1510 O O . SER A 1 185 ? 6.894 7.455 8.434 1.00 93.31 185 SER A O 1
ATOM 1512 N N . SER A 1 186 ? 8.523 5.925 8.376 1.00 95.69 186 SER A N 1
ATOM 1513 C CA . SER A 1 186 ? 8.765 6.078 6.932 1.00 95.69 186 SER A CA 1
ATOM 1514 C C . SER A 1 186 ? 9.188 4.821 6.171 1.00 95.69 186 SER A C 1
ATOM 1516 O O . SER A 1 186 ? 9.456 4.919 4.977 1.00 95.69 186 SER A O 1
ATOM 1518 N N . TYR A 1 187 ? 9.220 3.638 6.789 1.00 97.62 187 TYR A N 1
ATOM 1519 C CA . TYR A 1 187 ? 9.632 2.380 6.144 1.00 97.62 187 TYR A CA 1
ATOM 1520 C C . TYR A 1 187 ? 8.832 2.023 4.873 1.00 97.62 187 TYR A C 1
ATOM 1522 O O . TYR A 1 187 ? 9.348 1.309 4.014 1.00 97.62 187 TYR A O 1
ATOM 1530 N N . TRP A 1 188 ? 7.612 2.547 4.727 1.00 98.25 188 TRP A N 1
ATOM 1531 C CA . TRP A 1 188 ? 6.732 2.368 3.566 1.00 98.25 188 TRP A CA 1
ATOM 1532 C C . TRP A 1 188 ? 6.769 3.522 2.547 1.00 98.25 188 TRP A C 1
ATOM 1534 O O . TRP A 1 188 ? 6.103 3.427 1.518 1.00 98.25 188 TRP A O 1
ATOM 1544 N N . MET A 1 189 ? 7.520 4.600 2.809 1.00 97.75 189 MET A N 1
ATOM 1545 C CA . MET A 1 189 ? 7.642 5.779 1.936 1.00 97.75 189 MET A CA 1
ATOM 1546 C C . MET A 1 189 ? 9.029 5.848 1.296 1.00 97.75 189 MET A C 1
ATOM 1548 O O . MET A 1 189 ? 9.977 6.283 1.948 1.00 97.75 189 MET A O 1
ATOM 1552 N N . GLU A 1 190 ? 9.149 5.442 0.030 1.00 97.06 190 GLU A N 1
ATOM 1553 C CA . GLU A 1 190 ? 10.425 5.406 -0.710 1.00 97.06 190 GLU A CA 1
ATOM 1554 C C . GLU A 1 190 ? 11.573 4.761 0.094 1.00 97.06 190 GLU A C 1
ATOM 1556 O O . GLU A 1 190 ? 12.704 5.250 0.129 1.00 97.06 190 GLU A O 1
ATOM 1561 N N . SER A 1 191 ? 11.258 3.675 0.804 1.00 96.25 191 SER A N 1
ATOM 1562 C CA . SER A 1 191 ? 12.122 3.110 1.846 1.00 96.25 191 SER A CA 1
ATOM 1563 C C . SER A 1 191 ? 12.215 1.579 1.748 1.00 96.25 191 SER A C 1
ATOM 1565 O O . SER A 1 191 ? 12.177 1.015 0.652 1.00 96.25 191 SER A O 1
ATOM 1567 N N . SER A 1 192 ? 12.450 0.900 2.873 1.00 96.56 192 SER A N 1
ATOM 1568 C CA . SER A 1 192 ? 12.822 -0.516 2.921 1.00 96.56 192 SER A CA 1
ATOM 1569 C C . SER A 1 192 ? 11.716 -1.466 2.464 1.00 96.56 192 SER A C 1
ATOM 1571 O O . SER A 1 192 ? 12.024 -2.481 1.831 1.00 96.56 192 SER A O 1
ATOM 1573 N N . LEU A 1 193 ? 10.454 -1.148 2.770 1.00 98.38 193 LEU A N 1
ATOM 1574 C CA . LEU A 1 193 ? 9.324 -1.997 2.420 1.00 98.38 193 LEU A CA 1
ATOM 1575 C C . LEU A 1 193 ? 9.019 -1.854 0.935 1.00 98.38 193 LEU A C 1
ATOM 1577 O O . LEU A 1 193 ? 8.830 -0.742 0.433 1.00 98.38 193 LEU A O 1
ATOM 1581 N N . LYS A 1 194 ? 8.952 -2.991 0.245 1.00 98.44 194 LYS A N 1
ATOM 1582 C CA . LYS A 1 194 ? 8.642 -3.055 -1.180 1.00 98.44 194 LYS A CA 1
ATOM 1583 C C . LYS A 1 194 ? 7.680 -4.192 -1.480 1.00 98.44 194 LYS A C 1
ATOM 1585 O O . LYS A 1 194 ? 7.766 -5.255 -0.871 1.00 98.44 194 LYS A O 1
ATOM 1590 N N . ILE A 1 195 ? 6.811 -3.977 -2.457 1.00 98.62 195 ILE A N 1
ATOM 1591 C CA . ILE A 1 195 ? 5.829 -4.946 -2.942 1.00 98.62 195 ILE A CA 1
ATOM 1592 C C . ILE A 1 195 ? 5.646 -4.765 -4.451 1.00 98.62 195 ILE A C 1
ATOM 1594 O O . ILE A 1 195 ? 5.775 -3.648 -4.961 1.00 98.62 195 ILE A O 1
ATOM 1598 N N . SER A 1 196 ? 5.421 -5.853 -5.186 1.00 98.38 196 SER A N 1
ATOM 1599 C CA . SER A 1 196 ? 5.195 -5.800 -6.633 1.00 98.38 196 SER A CA 1
ATOM 1600 C C . SER A 1 196 ? 3.714 -5.592 -6.975 1.00 98.38 196 SER A C 1
ATOM 1602 O O . SER A 1 196 ? 2.846 -5.898 -6.155 1.00 98.38 196 SER A O 1
ATOM 1604 N N . PRO A 1 197 ? 3.386 -5.099 -8.184 1.00 98.19 197 PRO A N 1
ATOM 1605 C CA . PRO A 1 197 ? 2.001 -4.996 -8.645 1.00 98.19 197 PRO A CA 1
ATOM 1606 C C . PRO A 1 197 ? 1.213 -6.311 -8.592 1.00 98.19 197 PRO A C 1
ATOM 1608 O O . PRO A 1 197 ? 0.023 -6.277 -8.303 1.00 98.19 197 PRO A O 1
ATOM 1611 N N . ILE A 1 198 ? 1.854 -7.461 -8.840 1.00 97.88 198 ILE A N 1
ATOM 1612 C CA . ILE A 1 198 ? 1.203 -8.775 -8.693 1.00 97.88 198 ILE A CA 1
ATOM 1613 C C . ILE A 1 198 ? 0.892 -9.079 -7.230 1.00 97.88 198 ILE A C 1
ATOM 1615 O O . ILE A 1 198 ? -0.172 -9.602 -6.945 1.00 97.88 198 ILE A O 1
ATOM 1619 N N . GLU A 1 199 ? 1.797 -8.758 -6.308 1.00 98.25 199 GLU A N 1
ATOM 1620 C CA . GLU A 1 199 ? 1.592 -9.010 -4.875 1.00 98.25 199 GLU A CA 1
ATOM 1621 C C . GLU A 1 199 ? 0.551 -8.072 -4.237 1.00 98.25 199 GLU A C 1
ATOM 1623 O O . GLU A 1 199 ? 0.046 -8.374 -3.162 1.00 98.25 199 GLU A O 1
ATOM 1628 N N . GLN A 1 200 ? 0.230 -6.938 -4.871 1.00 98.31 200 GLN A N 1
ATOM 1629 C CA . GLN A 1 200 ? -0.824 -6.016 -4.421 1.00 98.31 200 GLN A CA 1
ATOM 1630 C C . GLN A 1 200 ? -2.252 -6.516 -4.724 1.00 98.31 200 GLN A C 1
ATOM 1632 O O . GLN A 1 200 ? -3.200 -5.958 -4.168 1.00 98.31 200 GLN A O 1
ATOM 1637 N N . VAL A 1 201 ? -2.411 -7.503 -5.618 1.00 97.25 201 VAL A N 1
ATOM 1638 C CA . VAL A 1 201 ? -3.701 -8.046 -6.095 1.00 97.25 201 VAL A CA 1
ATOM 1639 C C . VAL A 1 201 ? -3.907 -9.460 -5.570 1.00 97.25 201 VAL A C 1
ATOM 1641 O O . VAL A 1 201 ? -5.008 -9.715 -5.036 1.00 97.25 201 VAL A O 1
#

Foldseek 3Di:
DVVVVVVCVVPDDDDDPVSVVVVVVVVVVVVCVVVVCVVVVVVVVDFDFAPDDCPPAAEAEDDPVVVQVVHDAKDWDQDPVVSYIYIYPVRQQGGWFQCQLVCLVVLVVLCCVVPVAHPVGQWDAQPAQDDPDNLLNGIDGSVSCNVVVRLVSSLVSLVVCDDVNLLVSCVVLVQAPSDQVDDSSDCRPRHVGIHGNVSSD

Sequence (201 aa):
QIKRRILNIASYENPTYWKRIKGLIAFFMTAILLFGCSPMLSTYASEECYTWDTSSKKITLVDLSSYFDGYKGSFVLYDLQKDNWNIYDIEQATIRISPNSTYKIYDALFALEENIITSENSFISCPQQNYPFESWNEDQTLFSAMNSSVNWYFQALDAKLGKSNLQSYIEQIGYGNQNINGELSSYWMESSLKISPIEQV

Radius of gyration: 26.32 Å; chains: 1; bounding box: 72×68×44 Å

pLDDT: mean 92.09, std 10.45, range [51.06, 98.75]

Secondary structure (DSSP, 8-state):
-HHHHHHHHHT-PPPPHHHHHHHHHHHHHHHHHHHHHHHHHHHHT--EE-----TT-EEEE---GGGSTT----EEEEETTTTEEEEE-HHHHHEEB--GGGGHHHHHHHHHHTTSS-SS---B--S-S--SSGGGSS-B-HHHHHHTT-HHHHHHHHHHH-HHHHHHHHHHTT-TT----S-TTTTTSSSS--B-TTTT-